Protein AF-0000000079022790 (afdb_homodimer)

Nearest PDB structures (foldseek):
  1v3u-assembly1_A  TM=8.593E-01  e=5.136E-11  Cavia porcellus
  1v3t-assembly1_B  TM=8.539E-01  e=7.831E-11  Cavia porcellus
  2y05-assembly4_D  TM=8.531E-01  e=1.933E-10  Homo sapiens
  7e4d-assembly1_B  TM=7.959E-01  e=1.082E-07  Parvibaculum lavamentivorans DS-1
  4b7x-assembly2_D  TM=7.763E-01  e=1.149E-07  Pseudomonas aeruginosa PAO1

Sequence (306 aa):
MGVADKIEKNETKRGSCFNSKNNEDEERKRVSSLTWVKVKQFIGTPRRSDFALDKEELPAIKRKEILLESLCWTTDHYMKIFDVALGSVMVGEQVASVIDTLHEDYPLNALVACSCGWRTHAIVNPEEEPVRRLIDIGNLPASLYLGTLGLPGMGVADKIEKNETKRGSCFNSKNNEDEERKRVSSLTWVKVKQFIGTPRRSDFALDKEELPAIKRKEILLESLCWTTDHYMKIFDVALGSVMVGEQVASVIDTLHEDYPLNALVACSCGWRTHAIVNPEEEPVRRLIDIGNLPASLYLGTLGLPG

Organism: Lymnaea stagnalis (NCBI:txid6523)

Foldseek 3Di:
DDPPDDPDPPVVCPPPPPDDPPVCPPCPPFDKKKFWFQADDDDPADDPVRIDIDIDTDDDADAQKFKKFFDDWDPPRCCVPVPHDHGGTAWTKTKTFTCGGNRPVRDGRWIKIFTPGGMRMDMDRCVVGPIGTDFDDPPDDPVCRVVSVVDDD/DDDPDDPDPPVVCPPPPPDDPPVPPPCPPFDKKKFWFQADDDDPADDPVRIDIDIDTDDDADAQKFKKFFDDWDPPGPCCVPPHDHGGTAWTKTKTFTCGGNRPVRDGRWIKIFTPGGMRMDMDRCVVGPIGTDFDDPPDDPVCRVVSVVDDD

Radius of gyration: 25.92 Å; Cα contacts (8 Å, |Δi|>4): 584; chains: 2; bounding box: 113×53×59 Å

pLDDT: mean 73.96, std 25.35, range [19.92, 97.88]

Structure (mmCIF, N/CA/C/O backbone):
data_AF-0000000079022790-model_v1
#
loop_
_entity.id
_entity.type
_entity.pdbx_description
1 polymer '15-oxoprostaglandin 13-reductase'
#
loop_
_atom_site.group_PDB
_atom_site.id
_atom_site.type_symbol
_atom_site.label_atom_id
_atom_site.label_alt_id
_atom_site.label_comp_id
_atom_site.label_asym_id
_atom_site.label_entity_id
_atom_site.label_seq_id
_atom_site.pdbx_PDB_ins_code
_atom_site.Cartn_x
_atom_site.Cartn_y
_atom_site.Cartn_z
_atom_site.occupancy
_atom_site.B_iso_or_equiv
_atom_site.auth_seq_id
_atom_site.auth_comp_id
_atom_site.auth_asym_id
_atom_site.auth_atom_id
_atom_site.pdbx_PDB_model_num
ATOM 1 N N . MET A 1 1 ? 54.5 -0.938 -39.469 1 22.77 1 MET A N 1
ATOM 2 C CA . MET A 1 1 ? 54.375 0.369 -38.844 1 22.77 1 MET A CA 1
ATOM 3 C C . MET A 1 1 ? 52.906 0.677 -38.531 1 22.77 1 MET A C 1
ATOM 5 O O . MET A 1 1 ? 52.062 0.635 -39.438 1 22.77 1 MET A O 1
ATOM 9 N N . GLY A 1 2 ? 52.469 0.264 -37.281 1 23.75 2 GLY A N 1
ATOM 10 C CA . GLY A 1 2 ? 51.375 -0.168 -36.438 1 23.75 2 GLY A CA 1
ATOM 11 C C . GLY A 1 2 ? 50.438 0.969 -36.031 1 23.75 2 GLY A C 1
ATOM 12 O O . GLY A 1 2 ? 50.906 2.047 -35.656 1 23.75 2 GLY A O 1
ATOM 13 N N . VAL A 1 3 ? 49.406 1.149 -36.875 1 25.2 3 VAL A N 1
ATOM 14 C CA . VAL A 1 3 ? 48.312 2.105 -36.875 1 25.2 3 VAL A CA 1
ATOM 15 C C . VAL A 1 3 ? 47.844 2.363 -35.438 1 25.2 3 VAL A C 1
ATOM 17 O O . VAL A 1 3 ? 47.031 1.602 -34.906 1 25.2 3 VAL A O 1
ATOM 20 N N . ALA A 1 4 ? 48.812 2.457 -34.438 1 25.14 4 ALA A N 1
ATOM 21 C CA . ALA A 1 4 ? 48.719 2.715 -33 1 25.14 4 ALA A CA 1
ATOM 22 C C . ALA A 1 4 ? 48.062 4.066 -32.75 1 25.14 4 ALA A C 1
ATOM 24 O O . ALA A 1 4 ? 48.312 4.676 -31.688 1 25.14 4 ALA A O 1
ATOM 25 N N . ASP A 1 5 ? 47.219 4.441 -33.625 1 21.52 5 ASP A N 1
ATOM 26 C CA . ASP A 1 5 ? 46.781 5.832 -33.594 1 21.52 5 ASP A CA 1
ATOM 27 C C . ASP A 1 5 ? 46.25 6.223 -32.188 1 21.52 5 ASP A C 1
ATOM 29 O O . ASP A 1 5 ? 45.844 5.363 -31.422 1 21.52 5 ASP A O 1
ATOM 33 N N . LYS A 1 6 ? 46.406 7.516 -31.875 1 22.52 6 LYS A N 1
ATOM 34 C CA . LYS A 1 6 ? 46.344 8.539 -30.828 1 22.52 6 LYS A CA 1
ATOM 35 C C . LYS A 1 6 ? 44.938 8.555 -30.188 1 22.52 6 LYS A C 1
ATOM 37 O O . LYS A 1 6 ? 43.969 8.93 -30.844 1 22.52 6 LYS A O 1
ATOM 42 N N . ILE A 1 7 ? 44.5 7.465 -29.531 1 24.69 7 ILE A N 1
ATOM 43 C CA . ILE A 1 7 ? 43.25 7.398 -28.766 1 24.69 7 ILE A CA 1
ATOM 44 C C . ILE A 1 7 ? 43.219 8.531 -27.75 1 24.69 7 ILE A C 1
ATOM 46 O O . ILE A 1 7 ? 44 8.555 -26.797 1 24.69 7 ILE A O 1
ATOM 50 N N . GLU A 1 8 ? 43.25 9.789 -28.172 1 20.81 8 GLU A N 1
ATOM 51 C CA . GLU A 1 8 ? 43.219 11.031 -27.406 1 20.81 8 GLU A CA 1
ATOM 52 C C . GLU A 1 8 ? 42.219 10.961 -26.266 1 20.81 8 GLU A C 1
ATOM 54 O O . GLU A 1 8 ? 41.125 10.406 -26.422 1 20.81 8 GLU A O 1
ATOM 59 N N . LYS A 1 9 ? 42.688 11.391 -25.016 1 21.84 9 LYS A N 1
ATOM 60 C CA . LYS A 1 9 ? 42.344 11.562 -23.594 1 21.84 9 LYS A CA 1
ATOM 61 C C . LYS A 1 9 ? 41.125 12.469 -23.438 1 21.84 9 LYS A C 1
ATOM 63 O O . LYS A 1 9 ? 41.25 13.695 -23.422 1 21.84 9 LYS A O 1
ATOM 68 N N . ASN A 1 10 ? 40.156 12.453 -24.359 1 22.62 10 ASN A N 1
ATOM 69 C CA . ASN A 1 10 ? 39.094 13.398 -24.078 1 22.62 10 ASN A CA 1
ATOM 70 C C . ASN A 1 10 ? 38.625 13.297 -22.641 1 22.62 10 ASN A C 1
ATOM 72 O O . ASN A 1 10 ? 38.094 12.258 -22.219 1 22.62 10 ASN A O 1
ATOM 76 N N . GLU A 1 11 ? 39.406 13.875 -21.703 1 22.66 11 GLU A N 1
ATOM 77 C CA . GLU A 1 11 ? 39.281 14.172 -20.281 1 22.66 11 GLU A CA 1
ATOM 78 C C . GLU A 1 11 ? 37.906 14.781 -19.969 1 22.66 11 GLU A C 1
ATOM 80 O O . GLU A 1 11 ? 37.625 15.938 -20.297 1 22.66 11 GLU A O 1
ATOM 85 N N . THR A 1 12 ? 36.844 14.211 -20.5 1 21.36 12 THR A N 1
ATOM 86 C CA . THR A 1 12 ? 35.5 14.773 -20.297 1 21.36 12 THR A CA 1
ATOM 87 C C . THR A 1 12 ? 35.312 15.133 -18.828 1 21.36 12 THR A C 1
ATOM 89 O O . THR A 1 12 ? 35.469 14.281 -17.953 1 21.36 12 THR A O 1
ATOM 92 N N . LYS A 1 13 ? 35.625 16.391 -18.5 1 23.48 13 LYS A N 1
ATOM 93 C CA . LYS A 1 13 ? 35.344 17.156 -17.281 1 23.48 13 LYS A CA 1
ATOM 94 C C . LYS A 1 13 ? 33.969 16.797 -16.719 1 23.48 13 LYS A C 1
ATOM 96 O O . LYS A 1 13 ? 32.938 17.125 -17.312 1 23.48 13 LYS A O 1
ATOM 101 N N . ARG A 1 14 ? 33.844 15.609 -16.328 1 21.31 14 ARG A N 1
ATOM 102 C CA . ARG A 1 14 ? 32.688 15.203 -15.531 1 21.31 14 ARG A CA 1
ATOM 103 C C . ARG A 1 14 ? 32.438 16.188 -14.398 1 21.31 14 ARG A C 1
ATOM 105 O O . ARG A 1 14 ? 33.25 16.359 -13.516 1 21.31 14 ARG A O 1
ATOM 112 N N . GLY A 1 15 ? 32 17.406 -14.82 1 22.78 15 GLY A N 1
ATOM 113 C CA . GLY A 1 15 ? 31.672 18.516 -13.945 1 22.78 15 GLY A CA 1
ATOM 114 C C . GLY A 1 15 ? 31.016 18.078 -12.648 1 22.78 15 GLY A C 1
ATOM 11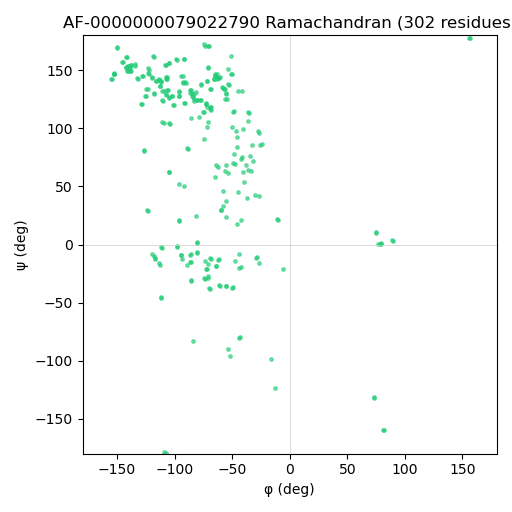5 O O . GLY A 1 15 ? 30.219 17.156 -12.633 1 22.78 15 GLY A O 1
ATOM 116 N N . SER A 1 16 ? 31.75 18.141 -11.594 1 25.02 16 SER A N 1
ATOM 117 C CA . SER A 1 16 ? 31.453 17.969 -10.172 1 25.02 16 SER A CA 1
ATOM 118 C C . SER A 1 16 ? 30.125 18.641 -9.812 1 25.02 16 SER A C 1
ATOM 120 O O . SER A 1 16 ? 29.969 19.844 -9.938 1 25.02 16 SER A O 1
ATOM 122 N N . CYS A 1 17 ? 29.047 18.031 -10.188 1 24.25 17 CYS A N 1
ATOM 123 C CA . CYS A 1 17 ? 27.719 18.562 -9.961 1 24.25 17 CYS A CA 1
ATOM 124 C C . CYS A 1 17 ? 27.578 19.109 -8.539 1 24.25 17 CYS A C 1
ATOM 126 O O . CYS A 1 17 ? 26.5 19.562 -8.148 1 24.25 17 CYS A O 1
ATOM 128 N N . PHE A 1 18 ? 28.594 18.906 -7.578 1 25.05 18 PHE A N 1
ATOM 129 C CA . PHE A 1 18 ? 28.453 19.266 -6.172 1 25.05 18 PHE A CA 1
ATOM 130 C C . PHE A 1 18 ? 28.531 20.781 -5.984 1 25.05 18 PHE A C 1
ATOM 132 O O . PHE A 1 18 ? 28.703 21.266 -4.867 1 25.05 18 PHE A O 1
ATOM 139 N N . ASN A 1 19 ? 28.969 21.641 -6.93 1 27.11 19 ASN A N 1
ATOM 140 C CA . ASN A 1 19 ? 29.516 22.906 -6.438 1 27.11 19 ASN A CA 1
ATOM 141 C C . ASN A 1 19 ? 28.547 23.594 -5.477 1 27.11 19 ASN A C 1
ATOM 143 O O . ASN A 1 19 ? 28.953 24.016 -4.387 1 27.11 19 ASN A O 1
ATOM 147 N N . SER A 1 20 ? 27.734 24.547 -6.043 1 28.12 20 SER A N 1
ATOM 148 C CA . SER A 1 20 ? 27.375 25.875 -5.555 1 28.12 20 SER A CA 1
ATOM 149 C C . SER A 1 20 ? 26.438 25.781 -4.348 1 28.12 20 SER A C 1
ATOM 151 O O . SER A 1 20 ? 25.359 25.188 -4.434 1 28.12 20 SER A O 1
ATOM 153 N N . LYS A 1 21 ? 26.891 26.031 -3.109 1 32.97 21 LYS A N 1
ATOM 154 C CA . LYS A 1 21 ? 26.359 26.422 -1.811 1 32.97 21 LYS A CA 1
ATOM 155 C C . LYS A 1 21 ? 25.375 27.578 -1.951 1 32.97 21 LYS A C 1
ATOM 157 O O . LYS A 1 21 ? 25.688 28.719 -1.601 1 32.97 21 LYS A O 1
ATOM 162 N N . ASN A 1 22 ? 24.781 27.953 -3.045 1 32.59 22 ASN A N 1
ATOM 163 C CA . ASN A 1 22 ? 23.859 29.062 -2.818 1 32.59 22 ASN A CA 1
ATOM 164 C C . ASN A 1 22 ? 22.969 28.828 -1.601 1 32.59 22 ASN A C 1
ATOM 166 O O . ASN A 1 22 ? 22.359 27.766 -1.477 1 32.59 22 ASN A O 1
ATOM 170 N N . ASN A 1 23 ? 23.266 29.359 -0.427 1 33.75 23 ASN A N 1
ATOM 171 C CA . ASN A 1 23 ? 22.578 29.641 0.833 1 33.75 23 ASN A CA 1
ATOM 172 C C . ASN A 1 23 ? 21.094 29.906 0.62 1 33.75 23 ASN A C 1
ATOM 174 O O . ASN A 1 23 ? 20.578 30.938 1.048 1 33.75 23 ASN A O 1
ATOM 178 N N . GLU A 1 24 ? 20.641 30.094 -0.638 1 33.75 24 GLU A N 1
ATOM 179 C CA . GLU A 1 24 ? 19.219 30.297 -0.805 1 33.75 24 GLU A CA 1
ATOM 180 C C . GLU A 1 24 ? 18.406 29.422 0.156 1 33.75 24 GLU A C 1
ATOM 182 O O . GLU A 1 24 ? 18.516 28.203 0.117 1 33.75 24 GLU A O 1
ATOM 187 N N . ASP A 1 25 ? 18.406 29.625 1.442 1 39.12 25 ASP A N 1
ATOM 188 C CA . ASP A 1 25 ? 17.312 29.391 2.387 1 39.12 25 ASP A CA 1
ATOM 189 C C . ASP A 1 25 ? 16 29.109 1.655 1 39.12 25 ASP A C 1
ATOM 191 O O . ASP A 1 25 ? 15.258 30.031 1.323 1 39.12 25 ASP A O 1
ATOM 195 N N . GLU A 1 26 ? 15.977 28.703 0.48 1 41.12 26 GLU A N 1
ATOM 196 C CA . GLU A 1 26 ? 14.898 28.391 -0.456 1 41.12 26 GLU A CA 1
ATOM 197 C C . GLU A 1 26 ? 13.625 27.984 0.282 1 41.12 26 GLU A C 1
ATOM 199 O O . GLU A 1 26 ? 13.664 27.172 1.208 1 41.12 26 GLU A O 1
ATOM 204 N N . GLU A 1 27 ? 12.812 28.906 0.447 1 47.94 27 GLU A N 1
ATOM 205 C CA . GLU A 1 27 ? 11.445 28.906 0.949 1 47.94 27 GLU A CA 1
ATOM 206 C C . GLU A 1 27 ? 10.773 27.547 0.71 1 47.94 27 GLU A C 1
ATOM 208 O O . GLU A 1 27 ? 10.32 27.266 -0.4 1 47.94 27 GLU A O 1
ATOM 213 N N . ARG A 1 28 ? 11.508 26.516 0.946 1 55.03 28 ARG A N 1
ATOM 214 C CA . ARG A 1 28 ? 10.719 25.297 0.954 1 55.03 28 ARG A CA 1
ATOM 215 C C . ARG A 1 28 ? 9.266 25.594 1.321 1 55.03 28 ARG A C 1
ATOM 217 O O . ARG A 1 28 ? 8.984 26.156 2.377 1 55.03 28 ARG A O 1
ATOM 224 N N . LYS A 1 29 ? 8.602 25.938 0.204 1 61.56 29 LYS A N 1
ATOM 225 C CA . LYS A 1 29 ? 7.172 26.234 0.277 1 61.56 29 LYS A CA 1
ATOM 226 C C . LYS A 1 29 ? 6.473 25.344 1.304 1 61.56 29 LYS A C 1
ATOM 228 O O . LYS A 1 29 ? 6.703 24.141 1.342 1 61.56 29 LYS A O 1
ATOM 233 N N . ARG A 1 30 ? 6.02 25.984 2.332 1 79.94 30 ARG A N 1
ATOM 234 C CA . ARG A 1 30 ? 5.207 25.312 3.342 1 79.94 30 ARG A CA 1
ATOM 235 C C . ARG A 1 30 ? 4.09 24.5 2.695 1 79.94 30 ARG A C 1
ATOM 237 O O . ARG A 1 30 ? 3.414 24.984 1.783 1 79.94 30 ARG A O 1
ATOM 244 N N . VAL A 1 31 ? 4.184 23.25 2.857 1 91.25 31 VAL A N 1
ATOM 245 C CA . VAL A 1 31 ? 3.152 22.375 2.336 1 91.25 31 VAL A CA 1
ATOM 246 C C . VAL A 1 31 ? 2.02 22.234 3.354 1 91.25 31 VAL A C 1
ATOM 248 O O . VAL A 1 31 ? 2.266 22.172 4.559 1 91.25 31 VAL A O 1
ATOM 251 N N . SER A 1 32 ? 0.899 22.438 2.824 1 94 32 SER A N 1
ATOM 252 C CA . SER A 1 32 ? -0.269 22.219 3.672 1 94 32 SER A CA 1
ATOM 253 C C . SER A 1 32 ? -0.814 20.797 3.52 1 94 32 SER A C 1
ATOM 255 O O . SER A 1 32 ? -0.712 20.203 2.445 1 94 32 SER A O 1
ATOM 257 N N . SER A 1 33 ? -1.325 20.281 4.719 1 94.12 33 SER A N 1
ATOM 258 C CA . SER A 1 33 ? -1.948 18.969 4.719 1 94.12 33 SER A CA 1
ATOM 259 C C . SER A 1 33 ? -3.416 19.047 5.121 1 94.12 33 SER A C 1
ATOM 261 O O . SER A 1 33 ? -3.762 19.719 6.094 1 94.12 33 SER A O 1
ATOM 263 N N . LEU A 1 34 ? -4.207 18.422 4.293 1 92.31 34 LEU A N 1
ATOM 264 C CA . LEU A 1 34 ? -5.586 18.203 4.719 1 92.31 34 LEU A CA 1
ATOM 265 C C . LEU A 1 34 ? -5.707 16.922 5.543 1 92.31 34 LEU A C 1
ATOM 267 O O . LEU A 1 34 ? -5.141 15.891 5.184 1 92.31 34 LEU A O 1
ATOM 271 N N . THR A 1 35 ? -6.395 17.062 6.664 1 92.25 35 THR A N 1
ATOM 272 C CA . THR A 1 35 ? -6.57 15.914 7.547 1 92.25 35 THR A CA 1
ATOM 273 C C . THR A 1 35 ? -8.047 15.711 7.875 1 92.25 35 THR A C 1
ATOM 275 O O . THR A 1 35 ? -8.797 16.672 8.039 1 92.25 35 THR A O 1
ATOM 278 N N . TRP A 1 36 ? -8.383 14.445 8 1 88.94 36 TRP A N 1
ATOM 279 C CA . TRP A 1 36 ? -9.734 14.086 8.422 1 88.94 36 TRP A CA 1
ATOM 280 C C . TRP A 1 36 ? -9.758 13.711 9.898 1 88.94 36 TRP A C 1
ATOM 282 O O . TRP A 1 36 ? -9.148 12.711 10.305 1 88.94 36 TRP A O 1
ATOM 292 N N . VAL A 1 37 ? -10.539 14.469 10.586 1 91.25 37 VAL A N 1
ATOM 293 C CA . VAL A 1 37 ? -10.57 14.336 12.039 1 91.25 37 VAL A CA 1
ATOM 294 C C . VAL A 1 37 ? -11.93 13.781 12.477 1 91.25 37 VAL A C 1
ATOM 296 O O . VAL A 1 37 ? -12.969 14.203 11.969 1 91.25 37 VAL A O 1
ATOM 299 N N . LYS A 1 38 ? -11.805 12.852 13.391 1 88.81 38 LYS A N 1
ATOM 300 C CA . LYS A 1 38 ? -13.047 12.359 13.984 1 88.81 38 LYS A CA 1
ATOM 301 C C . LYS A 1 38 ? -13.648 13.406 14.922 1 88.81 38 LYS A C 1
ATOM 303 O O . LYS A 1 38 ? -13.039 13.773 15.922 1 88.81 38 LYS A O 1
ATOM 308 N N . VAL A 1 39 ? -14.922 13.812 14.617 1 92.75 39 VAL A N 1
ATOM 309 C CA . VAL A 1 39 ? -15.477 14.898 15.422 1 92.75 39 VAL A CA 1
ATOM 310 C C . VAL A 1 39 ? -16.734 14.422 16.141 1 92.75 39 VAL A C 1
ATOM 312 O O . VAL A 1 39 ? -17.25 15.109 17.031 1 92.75 39 VAL A O 1
ATOM 315 N N . LYS A 1 40 ? -17.203 13.25 15.828 1 89.56 40 LYS A N 1
ATOM 316 C CA . LYS A 1 40 ? -18.312 12.633 16.531 1 89.56 40 LYS A CA 1
ATOM 317 C C . LYS A 1 40 ? -18.062 11.148 16.766 1 89.56 40 LYS A C 1
ATOM 319 O O . LYS A 1 40 ? -17.328 10.508 16.016 1 89.56 40 LYS A O 1
ATOM 324 N N . GLN A 1 41 ? -18.719 10.633 17.828 1 86.75 41 GLN A N 1
ATOM 325 C CA . GLN A 1 41 ? -18.703 9.188 18.031 1 86.75 41 GLN A CA 1
ATOM 326 C C . GLN A 1 41 ? -19.516 8.469 16.953 1 86.75 41 GLN A C 1
ATOM 328 O O . GLN A 1 41 ? -20.625 8.891 16.625 1 86.75 41 GLN A O 1
ATOM 333 N N . PHE A 1 42 ? -18.844 7.426 16.469 1 80.06 42 PHE A N 1
ATOM 334 C CA . PHE A 1 42 ? -19.547 6.707 15.406 1 80.06 42 PHE A CA 1
ATOM 335 C C . PHE A 1 42 ? -20.766 5.984 15.961 1 80.06 42 PHE A C 1
ATOM 337 O O . PHE A 1 42 ? -20.672 5.238 16.938 1 80.06 42 PHE A O 1
ATOM 344 N N . ILE A 1 43 ? -21.875 6.328 15.555 1 78.75 43 ILE A N 1
ATOM 345 C CA . ILE A 1 43 ? -23.109 5.613 15.867 1 78.75 43 ILE A CA 1
ATOM 346 C C . ILE A 1 43 ? -23.562 4.812 14.648 1 78.75 43 ILE A C 1
ATOM 348 O O . ILE A 1 43 ? -24.016 5.387 13.656 1 78.75 43 ILE A O 1
ATOM 352 N N . GLY A 1 44 ? -23.344 3.527 14.719 1 77.56 44 GLY A N 1
ATOM 353 C CA . GLY A 1 44 ? -23.594 2.734 13.523 1 77.56 44 GLY A CA 1
ATOM 354 C C . GLY A 1 44 ? -22.547 2.941 12.445 1 77.56 44 GLY A C 1
ATOM 355 O O . GLY A 1 44 ? -21.344 2.896 12.719 1 77.56 44 GLY A O 1
ATOM 356 N N . THR A 1 45 ? -23.078 3.178 11.156 1 74.38 45 THR A N 1
ATOM 357 C CA . THR A 1 45 ? -22.172 3.447 10.055 1 74.38 45 THR A CA 1
ATOM 358 C C . THR A 1 45 ? -21.719 4.902 10.062 1 74.38 45 THR A C 1
ATOM 360 O O . THR A 1 45 ? -22.547 5.816 10.188 1 74.38 45 THR A O 1
ATOM 363 N N . PRO A 1 46 ? -20.484 5 10.078 1 79.62 46 PRO A N 1
ATOM 364 C CA . PRO A 1 46 ? -19.984 6.379 10.055 1 79.62 46 PRO A CA 1
ATOM 365 C C . PRO A 1 46 ? -20.609 7.211 8.945 1 79.62 46 PRO A C 1
ATOM 367 O O . PRO A 1 46 ? -20.922 6.684 7.871 1 79.62 46 PRO A O 1
ATOM 370 N N . ARG A 1 47 ? -20.75 8.477 9.297 1 79.81 47 ARG A N 1
ATOM 371 C CA . ARG A 1 47 ? -21.266 9.453 8.344 1 79.81 47 ARG A CA 1
ATOM 372 C C . ARG A 1 47 ? -20.25 10.547 8.062 1 79.81 47 ARG A C 1
ATOM 374 O O . ARG A 1 47 ? -19.312 10.75 8.844 1 79.81 47 ARG A O 1
ATOM 381 N N . ARG A 1 48 ? -20.469 11.234 6.973 1 82.25 48 ARG A N 1
ATOM 382 C CA . ARG A 1 48 ? -19.578 12.336 6.605 1 82.25 48 ARG A CA 1
ATOM 383 C C . ARG A 1 48 ? -19.469 13.359 7.727 1 82.25 48 ARG A C 1
ATOM 385 O O . ARG A 1 48 ? -18.406 13.938 7.957 1 82.25 48 ARG A O 1
ATOM 392 N N . SER A 1 49 ? -20.625 13.531 8.414 1 86.88 49 SER A N 1
ATOM 393 C CA . SER A 1 49 ? -20.688 14.539 9.461 1 86.88 49 SER A CA 1
ATOM 394 C C . SER A 1 49 ? -19.844 14.141 10.664 1 86.88 49 SER A C 1
ATOM 396 O O . SER A 1 49 ? -19.594 14.953 11.555 1 86.88 49 SER A O 1
ATOM 398 N N . ASP A 1 50 ? -19.453 12.906 10.594 1 86.56 50 ASP A N 1
ATOM 399 C CA . ASP A 1 50 ? -18.672 12.422 11.719 1 86.56 50 ASP A CA 1
ATOM 400 C C . ASP A 1 50 ? -17.203 12.867 11.602 1 86.56 50 ASP A C 1
ATOM 402 O O . ASP A 1 50 ? -16.438 12.727 12.555 1 86.56 50 ASP A O 1
ATOM 406 N N . PHE A 1 51 ? -16.953 13.453 10.438 1 87.44 51 PHE A N 1
ATOM 407 C CA . PHE A 1 51 ? -15.586 13.852 10.148 1 87.44 51 PHE A CA 1
ATOM 408 C C . PHE A 1 51 ? -15.492 15.344 9.859 1 87.44 51 PHE A C 1
ATOM 410 O O . PHE A 1 51 ? -16.422 15.922 9.289 1 87.44 51 PHE A O 1
ATOM 417 N N . ALA A 1 52 ? -14.422 15.93 10.227 1 90.25 52 ALA A N 1
ATOM 418 C CA . ALA A 1 52 ? -14.094 17.297 9.836 1 90.25 52 ALA A CA 1
ATOM 419 C C . ALA A 1 52 ? -12.789 17.359 9.055 1 90.25 52 ALA A C 1
ATOM 421 O O . ALA A 1 52 ? -11.867 16.578 9.312 1 90.25 52 ALA A O 1
ATOM 422 N N . LEU A 1 53 ? -12.828 18.219 8.133 1 90.75 53 LEU A N 1
ATOM 423 C CA . LEU A 1 53 ? -11.609 18.469 7.363 1 90.75 53 LEU A CA 1
ATOM 424 C C . LEU A 1 53 ? -10.797 19.594 8.008 1 90.75 53 LEU A C 1
ATOM 426 O O . LEU A 1 53 ? -11.312 20.688 8.258 1 90.75 53 LEU A O 1
ATOM 430 N N . ASP A 1 54 ? -9.594 19.266 8.352 1 92 54 ASP A N 1
ATOM 431 C CA . ASP A 1 54 ? -8.688 20.25 8.93 1 92 54 ASP A CA 1
ATOM 432 C C . ASP A 1 54 ? -7.48 20.484 8.023 1 92 54 ASP A C 1
ATOM 434 O O . ASP A 1 54 ? -7.023 19.578 7.336 1 92 54 ASP A O 1
ATOM 438 N N . LYS A 1 55 ? -7.117 21.75 7.965 1 93.06 55 LYS A N 1
ATOM 439 C CA . LYS A 1 55 ? -5.922 22.109 7.211 1 93.06 55 LYS A CA 1
ATOM 440 C C . LYS A 1 55 ? -4.758 22.422 8.148 1 93.06 55 LYS A C 1
ATOM 442 O O . LYS A 1 55 ? -4.898 23.219 9.078 1 93.06 55 LYS A O 1
ATOM 447 N N . GLU A 1 56 ? -3.725 21.75 7.895 1 93.06 56 GLU A N 1
ATOM 448 C CA . GLU A 1 56 ? -2.533 21.953 8.719 1 93.06 56 GLU A CA 1
ATOM 449 C C . GLU A 1 56 ? -1.331 22.344 7.859 1 93.06 56 GLU A C 1
ATOM 451 O O . GLU A 1 56 ? -1.094 21.734 6.809 1 93.06 56 GLU A O 1
ATOM 456 N N . GLU A 1 57 ? -0.651 23.375 8.344 1 95 57 GLU A N 1
ATOM 457 C CA . GLU A 1 57 ? 0.617 23.703 7.707 1 95 57 GLU A CA 1
ATOM 458 C C . GLU A 1 57 ? 1.759 22.859 8.258 1 95 57 GLU A C 1
ATOM 460 O O . GLU A 1 57 ? 1.964 22.812 9.477 1 95 57 GLU A O 1
ATOM 465 N N . LEU A 1 58 ? 2.447 22.25 7.336 1 96.38 58 LEU A N 1
ATOM 466 C CA . LEU A 1 58 ? 3.539 21.391 7.781 1 96.38 58 LEU A CA 1
ATOM 467 C C . LEU A 1 58 ? 4.844 22.172 7.879 1 96.38 58 LEU A C 1
ATOM 469 O O . LEU A 1 58 ? 5.125 23.031 7.035 1 96.38 58 LEU A O 1
ATOM 473 N N . PRO A 1 59 ? 5.586 21.922 8.875 1 95.38 59 PRO A N 1
ATOM 474 C CA . PRO A 1 59 ? 6.898 22.562 8.992 1 95.38 59 PRO A CA 1
ATOM 475 C C . PRO A 1 59 ? 7.906 22.047 7.973 1 95.38 59 PRO A C 1
ATOM 477 O O . PRO A 1 59 ? 7.613 21.094 7.242 1 95.38 59 PRO A O 1
ATOM 480 N N . ALA A 1 60 ? 8.969 22.75 7.984 1 94.44 60 ALA A N 1
ATOM 481 C CA . ALA A 1 60 ? 10.07 22.234 7.164 1 94.44 60 ALA A CA 1
ATOM 482 C C . ALA A 1 60 ? 10.586 20.906 7.699 1 94.44 60 ALA A C 1
ATOM 484 O O . ALA A 1 60 ? 10.625 20.688 8.914 1 94.44 60 ALA A O 1
ATOM 485 N N . ILE A 1 61 ? 10.977 20.062 6.758 1 95.94 61 ILE A N 1
ATOM 486 C CA . ILE A 1 61 ? 11.477 18.766 7.199 1 95.94 61 ILE A CA 1
ATOM 487 C C . ILE A 1 61 ? 12.836 18.938 7.867 1 95.94 61 ILE A C 1
ATOM 489 O O . ILE A 1 61 ? 13.609 19.828 7.5 1 95.94 61 ILE A O 1
ATOM 493 N N . LYS A 1 62 ? 13.133 18 8.812 1 95.62 62 LYS A N 1
ATOM 494 C CA . LYS A 1 62 ? 14.406 17.953 9.531 1 95.62 62 LYS A CA 1
ATOM 495 C C . LYS A 1 62 ? 15.258 16.781 9.062 1 95.62 62 LYS A C 1
ATOM 497 O O . LYS A 1 62 ? 14.867 16.047 8.156 1 95.62 62 LYS A O 1
ATOM 502 N N . ARG A 1 63 ? 16.375 16.688 9.68 1 95.25 63 ARG A N 1
ATOM 503 C CA . ARG A 1 63 ? 17.312 15.633 9.328 1 95.25 63 ARG A CA 1
ATOM 504 C C . ARG A 1 63 ? 16.656 14.258 9.422 1 95.25 63 ARG A C 1
ATOM 506 O O . ARG A 1 63 ? 15.961 13.961 10.398 1 95.25 63 ARG A O 1
ATOM 513 N N . LYS A 1 64 ? 16.766 13.422 8.406 1 96.88 64 LYS A N 1
ATOM 514 C CA . LYS A 1 64 ? 16.328 12.039 8.312 1 96.88 64 LYS A CA 1
ATOM 515 C C . LYS A 1 64 ? 14.812 11.953 8.141 1 96.88 64 LYS A C 1
ATOM 517 O O . LYS A 1 64 ? 14.234 10.867 8.18 1 96.88 64 LYS A O 1
ATOM 522 N N . GLU A 1 65 ? 14.227 13.102 7.891 1 97.12 65 GLU A N 1
ATOM 523 C CA . GLU A 1 65 ? 12.789 13.102 7.637 1 97.12 65 GLU A CA 1
ATOM 524 C C . GLU A 1 65 ? 12.492 13.133 6.141 1 97.12 65 GLU A C 1
ATOM 526 O O . GLU A 1 65 ? 13.344 13.531 5.34 1 97.12 65 GLU A O 1
ATOM 531 N N . ILE A 1 66 ? 11.32 12.727 5.828 1 97.5 66 ILE A N 1
ATOM 532 C CA . ILE A 1 66 ? 10.812 12.789 4.461 1 97.5 66 ILE A CA 1
ATOM 533 C C . ILE A 1 66 ? 9.398 13.383 4.461 1 97.5 66 ILE A C 1
ATOM 535 O O . ILE A 1 66 ? 8.641 13.195 5.414 1 97.5 66 ILE A O 1
ATOM 539 N N . LEU A 1 67 ? 9.125 14.18 3.426 1 97.88 67 LEU A N 1
ATOM 540 C CA . LEU A 1 67 ? 7.789 14.703 3.182 1 97.88 67 LEU A CA 1
ATOM 541 C C . LEU A 1 67 ? 7.043 13.844 2.168 1 97.88 67 LEU A C 1
ATOM 543 O O . LEU A 1 67 ? 7.551 13.586 1.076 1 97.88 67 LEU A O 1
ATOM 547 N N . LEU A 1 68 ? 5.848 13.445 2.584 1 96.62 68 LEU A N 1
ATOM 548 C CA . LEU A 1 68 ? 5.074 12.508 1.779 1 96.62 68 LEU A CA 1
ATOM 549 C C . LEU A 1 68 ? 3.816 13.18 1.228 1 96.62 68 LEU A C 1
ATOM 551 O O . LEU A 1 68 ? 3.186 13.984 1.914 1 96.62 68 LEU A O 1
ATOM 555 N N . GLU A 1 69 ? 3.49 12.828 0.024 1 95.19 69 GLU A N 1
ATOM 556 C CA . GLU A 1 69 ? 2.18 13.094 -0.562 1 95.19 69 GLU A CA 1
ATOM 557 C C . GLU A 1 69 ? 1.391 11.797 -0.755 1 95.19 69 GLU A C 1
ATOM 559 O O . GLU A 1 69 ? 1.853 10.883 -1.434 1 95.19 69 GLU A O 1
ATOM 564 N N . SER A 1 70 ? 0.233 11.789 -0.178 1 93.25 70 SER A N 1
ATOM 565 C CA . SER A 1 70 ? -0.589 10.586 -0.175 1 93.25 70 SER A CA 1
ATOM 566 C C . SER A 1 70 ? -1.161 10.305 -1.561 1 93.25 70 SER A C 1
ATOM 568 O O . SER A 1 70 ? -1.597 11.219 -2.258 1 93.25 70 SER A O 1
ATOM 570 N N . LEU A 1 71 ? -1.19 9.039 -1.917 1 90.06 71 LEU A N 1
ATOM 571 C CA . LEU A 1 71 ? -1.78 8.609 -3.18 1 90.06 71 LEU A CA 1
ATOM 572 C C . LEU A 1 71 ? -3.057 7.812 -2.941 1 90.06 71 LEU A C 1
ATOM 574 O O . LEU A 1 71 ? -4.047 7.988 -3.654 1 90.06 71 LEU A O 1
ATOM 578 N N . CYS A 1 72 ? -2.955 6.883 -1.983 1 88.56 72 CYS A N 1
ATOM 579 C CA . CYS A 1 72 ? -4.086 6.043 -1.604 1 88.56 72 CYS A CA 1
ATOM 580 C C . CYS A 1 72 ? -4.133 5.844 -0.094 1 88.56 72 CYS A C 1
ATOM 582 O O . CYS A 1 72 ? -3.098 5.875 0.574 1 88.56 72 CYS A O 1
ATOM 584 N N . TRP A 1 73 ? -5.355 5.684 0.353 1 86.06 73 TRP A N 1
ATOM 585 C CA . TRP A 1 73 ? -5.566 5.418 1.771 1 86.06 73 TRP A CA 1
ATOM 586 C C . TRP A 1 73 ? -6.324 4.109 1.974 1 86.06 73 TRP A C 1
ATOM 588 O O . TRP A 1 73 ? -7.086 3.686 1.103 1 86.06 73 TRP A O 1
ATOM 598 N N . THR A 1 74 ? -5.996 3.527 3.131 1 83.19 74 THR A N 1
ATOM 599 C CA . THR A 1 74 ? -6.828 2.396 3.527 1 83.19 74 THR A CA 1
ATOM 600 C C . THR A 1 74 ? -8.117 2.877 4.188 1 83.19 74 THR A C 1
ATOM 602 O O . THR A 1 74 ? -8.133 3.916 4.852 1 83.19 74 THR A O 1
ATOM 605 N N . THR A 1 75 ? -9.219 2.299 3.711 1 71.19 75 THR A N 1
ATOM 606 C CA . THR A 1 75 ? -10.484 2.598 4.371 1 71.19 75 THR A CA 1
ATOM 607 C C . THR A 1 75 ? -10.828 1.52 5.391 1 71.19 75 THR A C 1
ATOM 609 O O . THR A 1 75 ? -10.953 0.343 5.043 1 71.19 75 THR A O 1
ATOM 612 N N . ASP A 1 76 ? -9.984 1.229 6.23 1 56.91 76 ASP A N 1
ATOM 613 C CA . ASP A 1 76 ? -10.352 0.105 7.086 1 56.91 76 ASP A CA 1
ATOM 614 C C . ASP A 1 76 ? -11.859 0.064 7.324 1 56.91 76 ASP A C 1
ATOM 616 O O . ASP A 1 76 ? -12.453 1.061 7.738 1 56.91 76 ASP A O 1
ATOM 620 N N . HIS A 1 77 ? -12.594 -0.579 6.379 1 50.28 77 HIS A N 1
ATOM 621 C CA . HIS A 1 77 ? -13.992 -0.698 6.773 1 50.28 77 HIS A CA 1
ATOM 622 C C . HIS A 1 77 ? -14.164 -0.447 8.273 1 50.28 77 HIS A C 1
ATOM 624 O O . HIS A 1 77 ? -15.078 0.277 8.68 1 50.28 77 HIS A O 1
ATOM 630 N N . TYR A 1 78 ? -14.234 -1.896 8.93 1 45.34 78 TYR A N 1
ATOM 631 C CA . TYR A 1 78 ? -14.805 -2.09 10.258 1 45.34 78 TYR A CA 1
ATOM 632 C C . TYR A 1 78 ? -14.109 -1.195 11.281 1 45.34 78 TYR A C 1
ATOM 634 O O . TYR A 1 78 ? -13.156 -1.614 11.93 1 45.34 78 TYR A O 1
ATOM 642 N N . MET A 1 79 ? -13.539 -0.136 10.773 1 47.53 79 MET A N 1
ATOM 643 C CA . MET A 1 79 ? -13.086 0.831 11.766 1 47.53 79 MET A CA 1
ATOM 644 C C . MET A 1 79 ? -13.914 0.723 13.047 1 47.53 79 MET A C 1
ATOM 646 O O . MET A 1 79 ? -13.867 1.611 13.898 1 47.53 79 MET A O 1
ATOM 650 N N . LYS A 1 80 ? -14.945 0.113 12.922 1 47.56 80 LYS A N 1
ATOM 651 C CA . LYS A 1 80 ? -15.57 0.064 14.242 1 47.56 80 LYS A CA 1
ATOM 652 C C . LYS A 1 80 ? -14.539 -0.26 15.32 1 47.56 80 LYS A C 1
ATOM 654 O O . LYS A 1 80 ? -14.734 0.085 16.484 1 47.56 80 LYS A O 1
ATOM 659 N N . ILE A 1 81 ? -13.516 -0.804 14.805 1 49.66 81 ILE A N 1
ATOM 660 C CA . ILE A 1 81 ? -12.648 -1.331 15.852 1 49.66 81 ILE A CA 1
ATOM 661 C C . ILE A 1 81 ? -11.586 -0.293 16.219 1 49.66 81 ILE A C 1
ATOM 663 O O . ILE A 1 81 ? -10.898 -0.426 17.234 1 49.66 81 ILE A O 1
ATOM 667 N N . PHE A 1 82 ? -11.547 0.802 15.25 1 56.53 82 PHE A N 1
ATOM 668 C CA . PHE A 1 82 ? -10.469 1.654 15.734 1 56.53 82 PHE A CA 1
ATOM 669 C C . PHE A 1 82 ? -10.984 2.635 16.781 1 56.53 82 PHE A C 1
ATOM 671 O O . PHE A 1 82 ? -12.023 3.266 16.594 1 56.53 82 PHE A O 1
ATOM 678 N N . ASP A 1 83 ? -10.688 2.479 17.828 1 74.69 83 ASP A N 1
ATOM 679 C CA . ASP A 1 83 ? -10.891 3.408 18.938 1 74.69 83 ASP A CA 1
ATOM 680 C C . ASP A 1 83 ? -10.133 4.715 18.703 1 74.69 83 ASP A C 1
ATOM 682 O O . ASP A 1 83 ? -9.195 5.035 19.453 1 74.69 83 ASP A O 1
ATOM 686 N N . VAL A 1 84 ? -10.633 5.445 17.641 1 84.19 84 VAL A N 1
ATOM 687 C CA . VAL A 1 84 ? -10.039 6.754 17.391 1 84.19 84 VAL A CA 1
ATOM 688 C C . VAL A 1 84 ? -10.68 7.797 18.312 1 84.19 84 VAL A C 1
ATOM 690 O O . VAL A 1 84 ? -11.906 7.895 18.391 1 84.19 84 VAL A O 1
ATOM 693 N N . ALA A 1 85 ? -9.805 8.438 19.047 1 88.5 85 ALA A N 1
ATOM 694 C CA . ALA A 1 85 ? -10.289 9.461 19.969 1 88.5 85 ALA A CA 1
ATOM 695 C C . ALA A 1 85 ? -10.945 10.617 19.203 1 88.5 85 ALA A C 1
ATOM 697 O O . ALA A 1 85 ? -10.5 10.969 18.109 1 88.5 85 ALA A O 1
ATOM 698 N N . LEU A 1 86 ? -11.961 11.156 19.906 1 91.31 86 LEU A N 1
ATOM 699 C CA . LEU A 1 86 ? -12.562 12.367 19.344 1 91.31 86 LEU A CA 1
ATOM 700 C C . LEU A 1 86 ? -11.523 13.469 19.203 1 91.31 86 LEU A C 1
ATOM 702 O O . LEU A 1 86 ? -10.695 13.68 20.094 1 91.31 86 LEU A O 1
ATOM 706 N N . GLY A 1 87 ? -11.578 14.102 18.062 1 93.31 87 GLY A N 1
ATOM 707 C CA . GLY A 1 87 ? -10.664 15.203 17.828 1 93.31 87 GLY A CA 1
ATOM 708 C C . GLY A 1 87 ? -9.344 14.766 17.219 1 93.31 87 GLY A C 1
ATOM 709 O O . GLY A 1 87 ? -8.469 15.594 16.969 1 93.31 87 GLY A O 1
ATOM 710 N N . SER A 1 88 ? -9.312 13.5 16.953 1 92.31 88 SER A N 1
ATOM 711 C CA . SER A 1 88 ? -8.062 12.984 16.391 1 92.31 88 SER A CA 1
ATOM 712 C C . SER A 1 88 ? -8.211 12.648 14.914 1 92.31 88 SER A C 1
ATOM 714 O O . SER A 1 88 ? -9.312 12.367 14.445 1 92.31 88 SER A O 1
ATOM 716 N N . VAL A 1 89 ? -7.055 12.711 14.258 1 91.56 89 VAL A N 1
ATOM 717 C CA . VAL A 1 89 ? -7.035 12.312 12.859 1 91.56 89 VAL A CA 1
ATOM 718 C C . VAL A 1 89 ? -7.336 10.82 12.734 1 91.56 89 VAL A C 1
ATOM 720 O O . VAL A 1 89 ? -6.852 10.016 13.539 1 91.56 89 VAL A O 1
ATOM 723 N N . MET A 1 90 ? -8.047 10.547 11.734 1 87.62 90 MET A N 1
ATOM 724 C CA . MET A 1 90 ? -8.359 9.148 11.469 1 87.62 90 MET A CA 1
ATOM 725 C C . MET A 1 90 ? -7.082 8.344 11.227 1 87.62 90 MET A C 1
ATOM 727 O O . MET A 1 90 ? -6.156 8.828 10.562 1 87.62 90 MET A O 1
ATOM 731 N N . VAL A 1 91 ? -7.164 7.156 11.711 1 86.81 91 VAL A N 1
ATOM 732 C CA . VAL A 1 91 ? -6.004 6.281 11.594 1 86.81 91 VAL A CA 1
ATOM 733 C C . VAL A 1 91 ? -6.105 5.453 10.312 1 86.81 91 VAL A C 1
ATOM 735 O O . VAL A 1 91 ? -7.199 5.277 9.766 1 86.81 91 VAL A O 1
ATOM 738 N N . GLY A 1 92 ? -4.922 4.945 9.867 1 86.12 92 GLY A N 1
ATOM 739 C CA . GLY A 1 92 ? -4.879 4.098 8.68 1 86.12 92 GLY A CA 1
ATOM 740 C C . GLY A 1 92 ? -3.523 4.086 8 1 86.12 92 GLY A C 1
ATOM 741 O O . GLY A 1 92 ? -2.6 4.773 8.445 1 86.12 92 GLY A O 1
ATOM 742 N N . GLU A 1 93 ? -3.508 3.281 6.969 1 87.5 93 GLU A N 1
ATOM 743 C CA . GLU A 1 93 ? -2.297 3.195 6.156 1 87.5 93 GLU A CA 1
ATOM 744 C C . GLU A 1 93 ? -2.469 3.928 4.832 1 87.5 93 GLU A C 1
ATOM 746 O O . GLU A 1 93 ? -3.592 4.137 4.371 1 87.5 93 GLU A O 1
ATOM 751 N N . GLN A 1 94 ? -1.331 4.312 4.312 1 90.19 94 GLN A N 1
ATOM 752 C CA . GLN A 1 94 ? -1.38 4.957 3.002 1 90.19 94 GLN A CA 1
ATOM 753 C C . GLN A 1 94 ? -0.19 4.543 2.143 1 90.19 94 GLN A C 1
ATOM 755 O O . GLN A 1 94 ? 0.841 4.113 2.664 1 90.19 94 GLN A O 1
ATOM 760 N N . VAL A 1 95 ? -0.462 4.602 0.903 1 91.69 95 VAL A N 1
ATOM 761 C CA . VAL A 1 95 ? 0.62 4.648 -0.076 1 91.69 95 VAL A CA 1
ATOM 762 C C . VAL A 1 95 ? 0.898 6.094 -0.473 1 91.69 95 VAL A C 1
ATOM 764 O O . VAL A 1 95 ? -0.029 6.855 -0.758 1 91.69 95 VAL A O 1
ATOM 767 N N . ALA A 1 96 ? 2.189 6.391 -0.426 1 94.38 96 ALA A N 1
ATOM 768 C CA . ALA A 1 96 ? 2.545 7.785 -0.661 1 94.38 96 ALA A CA 1
ATOM 769 C C . ALA A 1 96 ? 3.82 7.898 -1.49 1 94.38 96 ALA A C 1
ATOM 771 O O . ALA A 1 96 ? 4.586 6.938 -1.592 1 94.38 96 ALA A O 1
ATOM 772 N N . SER A 1 97 ? 3.959 9.078 -2.043 1 94.5 97 SER A N 1
ATOM 773 C CA . SER A 1 97 ? 5.191 9.414 -2.748 1 94.5 97 SER A CA 1
ATOM 774 C C . SER A 1 97 ? 6.031 10.406 -1.948 1 94.5 97 SER A C 1
ATOM 776 O O . SER A 1 97 ? 5.492 11.336 -1.341 1 94.5 97 SER A O 1
ATOM 778 N N . VAL A 1 98 ? 7.336 10.18 -2.039 1 96.12 98 VAL A N 1
ATOM 779 C CA . VAL A 1 98 ? 8.242 11.125 -1.397 1 96.12 98 VAL A CA 1
ATOM 780 C C . VAL A 1 98 ? 8.367 12.383 -2.254 1 96.12 98 VAL A C 1
ATOM 782 O O . VAL A 1 98 ? 8.805 12.32 -3.406 1 96.12 98 VAL A O 1
ATOM 785 N N . ILE A 1 99 ? 8.07 13.586 -1.622 1 96.19 99 ILE A N 1
ATOM 786 C CA . ILE A 1 99 ? 8.102 14.797 -2.434 1 96.19 99 ILE A CA 1
ATOM 787 C C . ILE A 1 99 ? 9.195 15.734 -1.92 1 96.19 99 ILE A C 1
ATOM 789 O O . ILE A 1 99 ? 9.508 16.734 -2.561 1 96.19 99 ILE A O 1
ATOM 793 N N . ASP A 1 100 ? 9.727 15.492 -0.812 1 97 100 ASP A N 1
ATOM 794 C CA . ASP A 1 100 ? 10.914 16.109 -0.24 1 97 100 ASP A CA 1
ATOM 795 C C . ASP A 1 100 ? 11.617 15.172 0.727 1 97 100 ASP A C 1
ATOM 797 O O . ASP A 1 100 ? 10.977 14.328 1.36 1 97 100 ASP A O 1
ATOM 801 N N . THR A 1 101 ? 12.914 15.266 0.789 1 96.56 101 THR A N 1
ATOM 802 C CA . THR A 1 101 ? 13.602 14.258 1.593 1 96.56 101 THR A CA 1
ATOM 803 C C . THR A 1 101 ? 14.938 14.789 2.096 1 96.56 101 THR A C 1
ATOM 805 O O . THR A 1 101 ? 15.609 15.555 1.403 1 96.56 101 THR A O 1
ATOM 808 N N . LEU A 1 102 ? 15.297 14.469 3.264 1 96.38 102 LEU A N 1
ATOM 809 C CA . LEU A 1 102 ? 16.625 14.609 3.852 1 96.38 102 LEU A CA 1
ATOM 810 C C . LEU A 1 102 ? 17.141 13.258 4.352 1 96.38 102 LEU A C 1
ATOM 812 O O . LEU A 1 102 ? 17.828 13.195 5.375 1 96.38 102 LEU A O 1
ATOM 816 N N . HIS A 1 103 ? 16.656 12.203 3.662 1 94.88 103 HIS A N 1
ATOM 817 C CA . HIS A 1 103 ? 17.047 10.836 3.953 1 94.88 103 HIS A CA 1
ATOM 818 C C . HIS A 1 103 ? 17.594 10.141 2.705 1 94.88 103 HIS A C 1
ATOM 820 O O . HIS A 1 103 ? 16.891 10.023 1.701 1 94.88 103 HIS A O 1
ATOM 826 N N . GLU A 1 104 ? 18.719 9.578 2.77 1 92.56 104 GLU A N 1
ATOM 827 C CA . GLU A 1 104 ? 19.406 9.039 1.602 1 92.56 104 GLU A CA 1
ATOM 828 C C . GLU A 1 104 ? 18.719 7.785 1.078 1 92.56 104 GLU A C 1
ATOM 830 O O . GLU A 1 104 ? 18.75 7.508 -0.122 1 92.56 104 GLU A O 1
ATOM 835 N N . ASP A 1 105 ? 18.078 7.094 1.901 1 89 105 ASP A N 1
ATOM 836 C CA . ASP A 1 105 ? 17.469 5.82 1.507 1 89 105 ASP A CA 1
ATOM 837 C C . ASP A 1 105 ? 16.078 6.031 0.917 1 89 105 ASP A C 1
ATOM 839 O O . ASP A 1 105 ? 15.477 5.094 0.392 1 89 105 ASP A O 1
ATOM 843 N N . TYR A 1 106 ? 15.57 7.199 1.007 1 93.25 106 TYR A N 1
ATOM 844 C CA . TYR A 1 106 ? 14.242 7.531 0.509 1 93.25 106 TYR A CA 1
ATOM 845 C C . TYR A 1 106 ? 14.297 8.727 -0.437 1 93.25 106 TYR A C 1
ATOM 847 O O . TYR A 1 106 ? 13.953 9.844 -0.052 1 93.25 106 TYR A O 1
ATOM 855 N N . PRO A 1 107 ? 14.656 8.438 -1.653 1 93.06 107 PRO A N 1
ATOM 856 C CA . PRO A 1 107 ? 14.82 9.539 -2.609 1 93.06 107 PRO A CA 1
ATOM 857 C C . PRO A 1 107 ? 13.492 10.117 -3.084 1 93.06 107 PRO A C 1
ATOM 859 O O . PRO A 1 107 ? 12.438 9.523 -2.846 1 93.06 107 PRO A O 1
ATOM 862 N N . LEU A 1 108 ? 13.602 11.18 -3.807 1 95.19 108 LEU A N 1
ATOM 863 C CA . LEU A 1 108 ? 12.445 11.82 -4.414 1 95.19 108 LEU A CA 1
ATOM 864 C C . LEU A 1 108 ? 11.688 10.844 -5.309 1 95.19 108 LEU A C 1
ATOM 866 O O . LEU A 1 108 ? 12.305 10.062 -6.043 1 95.19 108 LEU A O 1
ATOM 870 N N . ASN A 1 109 ? 10.352 10.836 -5.145 1 92.62 109 ASN A N 1
ATOM 871 C CA . ASN A 1 109 ? 9.43 10.078 -5.984 1 92.62 109 ASN A CA 1
ATOM 872 C C . ASN A 1 109 ? 9.391 8.602 -5.59 1 92.62 109 ASN A C 1
ATOM 874 O O . ASN A 1 109 ? 8.648 7.816 -6.18 1 92.62 109 ASN A O 1
ATOM 878 N N . ALA A 1 110 ? 10.164 8.227 -4.582 1 90.25 110 ALA A N 1
ATOM 879 C CA . ALA A 1 110 ? 10.023 6.863 -4.066 1 90.25 110 ALA A CA 1
ATOM 880 C C . ALA A 1 110 ? 8.625 6.629 -3.504 1 90.25 110 ALA A C 1
ATOM 882 O O . ALA A 1 110 ? 8.031 7.523 -2.9 1 90.25 110 ALA A O 1
ATOM 883 N N . LEU A 1 111 ? 8.141 5.434 -3.723 1 90.94 111 LEU A N 1
ATOM 884 C CA . LEU A 1 111 ? 6.859 5.039 -3.148 1 90.94 111 LEU A CA 1
ATOM 885 C C . LEU A 1 111 ? 7.059 4.344 -1.807 1 90.94 111 LEU A C 1
ATOM 887 O O . LEU A 1 111 ? 7.965 3.523 -1.654 1 90.94 111 LEU A O 1
ATOM 891 N N . VAL A 1 112 ? 6.156 4.711 -0.907 1 92.56 112 VAL A N 1
ATOM 892 C CA . VAL A 1 112 ? 6.273 4.098 0.412 1 92.56 112 VAL A CA 1
ATOM 893 C C . VAL A 1 112 ? 4.887 3.762 0.952 1 92.56 112 VAL A C 1
ATOM 895 O O . VAL A 1 112 ? 3.885 4.324 0.502 1 92.56 112 VAL A O 1
ATOM 898 N N . ALA A 1 113 ? 4.887 2.781 1.806 1 91.56 113 ALA A N 1
ATOM 899 C CA . ALA A 1 113 ? 3.732 2.516 2.658 1 91.56 113 ALA A CA 1
ATOM 900 C C . ALA A 1 113 ? 4.004 2.941 4.098 1 91.56 113 ALA A C 1
ATOM 902 O O . ALA A 1 113 ? 5.082 2.672 4.641 1 91.56 113 ALA A O 1
ATOM 903 N N . CYS A 1 114 ? 3.051 3.656 4.68 1 92.31 114 CYS A N 1
ATOM 904 C CA . CYS A 1 114 ? 3.215 4.109 6.055 1 92.31 114 CYS A CA 1
ATOM 905 C C . CYS A 1 114 ? 1.866 4.219 6.758 1 92.31 114 CYS A C 1
ATOM 907 O O . CYS A 1 114 ? 0.818 4.105 6.121 1 92.31 114 CYS A O 1
ATOM 909 N N . SER A 1 115 ? 1.896 4.41 8.047 1 91.69 115 SER A N 1
ATOM 910 C CA . SER A 1 115 ? 0.687 4.523 8.852 1 91.69 115 SER A CA 1
ATOM 911 C C . SER A 1 115 ? 0.425 5.973 9.258 1 91.69 115 SER A C 1
ATOM 913 O O . SER A 1 115 ? 0.282 6.277 10.438 1 91.69 115 SER A O 1
ATOM 915 N N . CYS A 1 116 ? 0.205 6.832 8.297 1 92.75 116 CYS A N 1
ATOM 916 C CA . CYS A 1 116 ? 0.071 8.258 8.578 1 92.75 116 CYS A CA 1
ATOM 917 C C . CYS A 1 116 ? -1.393 8.641 8.75 1 92.75 116 CYS A C 1
ATOM 919 O O . CYS A 1 116 ? -1.697 9.75 9.188 1 92.75 116 CYS A O 1
ATOM 921 N N . GLY A 1 117 ? -2.27 7.676 8.438 1 88.94 117 GLY A N 1
ATOM 922 C CA . GLY A 1 117 ? -3.684 7.988 8.57 1 88.94 117 GLY A CA 1
ATOM 923 C C . GLY A 1 117 ? -4.246 8.758 7.391 1 88.94 117 GLY A C 1
ATOM 924 O O . GLY A 1 117 ? -3.662 8.742 6.305 1 88.94 117 GLY A O 1
ATOM 925 N N . TRP A 1 118 ? -5.402 9.406 7.715 1 87.69 118 TRP A N 1
ATOM 926 C CA . TRP A 1 118 ? -6.098 10.102 6.637 1 87.69 118 TRP A CA 1
ATOM 927 C C . TRP A 1 118 ? -5.598 11.539 6.512 1 87.69 118 TRP A C 1
ATOM 929 O O . TRP A 1 118 ? -6.219 12.469 7.035 1 87.69 118 TRP A O 1
ATOM 939 N N . ARG A 1 119 ? -4.527 11.625 5.816 1 92.19 119 ARG A N 1
ATOM 940 C CA . ARG A 1 119 ? -3.883 12.906 5.535 1 92.19 119 ARG A CA 1
ATOM 941 C C . ARG A 1 119 ? -3.379 12.961 4.098 1 92.19 119 ARG A C 1
ATOM 943 O O . ARG A 1 119 ? -2.941 11.945 3.547 1 92.19 119 ARG A O 1
ATOM 950 N N . THR A 1 120 ? -3.314 14.164 3.555 1 92.12 120 THR A N 1
ATOM 951 C CA . THR A 1 120 ? -2.84 14.297 2.184 1 92.12 120 THR A CA 1
ATOM 952 C C . THR A 1 120 ? -1.317 14.391 2.145 1 92.12 120 THR A C 1
ATOM 954 O O . THR A 1 120 ? -0.694 14.055 1.136 1 92.12 120 THR A O 1
ATOM 957 N N . HIS A 1 121 ? -0.782 14.969 3.195 1 95.38 121 HIS A N 1
ATOM 958 C CA . HIS A 1 121 ? 0.664 15.109 3.328 1 95.38 121 HIS A CA 1
ATOM 959 C C . HIS A 1 121 ? 1.119 14.797 4.75 1 95.38 121 HIS A C 1
ATOM 961 O O . HIS A 1 121 ? 0.393 15.07 5.711 1 95.38 121 HIS A O 1
ATOM 967 N N . ALA A 1 122 ? 2.273 14.305 4.867 1 96.62 122 ALA A N 1
ATOM 968 C CA . ALA A 1 122 ? 2.811 13.977 6.188 1 96.62 122 ALA A CA 1
ATOM 969 C C . ALA A 1 122 ? 4.336 14.055 6.195 1 96.62 122 ALA A C 1
ATOM 971 O O . ALA A 1 122 ? 4.977 13.805 5.172 1 96.62 122 ALA A O 1
ATOM 972 N N . ILE A 1 123 ? 4.859 14.43 7.273 1 97.44 123 ILE A N 1
ATOM 973 C CA . ILE A 1 123 ? 6.293 14.328 7.531 1 97.44 123 ILE A CA 1
ATOM 974 C C . ILE A 1 123 ? 6.57 13.133 8.438 1 97.44 123 ILE A C 1
ATOM 976 O O . ILE A 1 123 ? 5.953 12.992 9.492 1 97.44 123 ILE A O 1
ATOM 980 N N . VAL A 1 124 ? 7.5 12.289 7.969 1 97.25 124 VAL A N 1
ATOM 981 C CA . VAL A 1 124 ? 7.82 11.125 8.789 1 97.25 124 VAL A CA 1
ATOM 982 C C . VAL A 1 124 ? 9.336 10.953 8.867 1 97.25 124 VAL A C 1
ATOM 984 O O . VAL A 1 124 ? 10.07 11.453 8.016 1 97.25 124 VAL A O 1
ATOM 987 N N . ASN A 1 125 ? 9.75 10.328 9.961 1 97 125 ASN A N 1
ATOM 988 C CA . ASN A 1 125 ? 11.125 9.875 10.133 1 97 125 ASN A CA 1
ATOM 989 C C . ASN A 1 125 ? 11.227 8.352 10.062 1 97 125 ASN A C 1
ATOM 991 O O . ASN A 1 125 ? 10.867 7.66 11.016 1 97 125 ASN A O 1
ATOM 995 N N . PRO A 1 126 ? 11.734 7.848 8.938 1 94.5 126 PRO A N 1
ATOM 996 C CA . PRO A 1 126 ? 11.773 6.395 8.742 1 94.5 126 PRO A CA 1
ATOM 997 C C . PRO A 1 126 ? 12.633 5.684 9.789 1 94.5 126 PRO A C 1
ATOM 999 O O . PRO A 1 126 ? 12.586 4.457 9.898 1 94.5 126 PRO A O 1
ATOM 1002 N N . GLU A 1 127 ? 13.398 6.336 10.539 1 93.12 127 GLU A N 1
ATOM 1003 C CA . GLU A 1 127 ? 14.219 5.734 11.586 1 93.12 127 GLU A CA 1
ATOM 1004 C C . GLU A 1 127 ? 13.43 5.609 12.891 1 93.12 127 GLU A C 1
ATOM 1006 O O . GLU A 1 127 ? 13.844 4.891 13.805 1 93.12 127 GLU A O 1
ATOM 1011 N N . GLU A 1 128 ? 12.336 6.312 12.938 1 94 128 GLU A N 1
ATOM 1012 C CA . GLU A 1 128 ? 11.578 6.367 14.188 1 94 128 GLU A CA 1
ATOM 1013 C C . GLU A 1 128 ? 10.234 5.664 14.047 1 94 128 GLU A C 1
ATOM 1015 O O . GLU A 1 128 ? 9.57 5.387 15.047 1 94 128 GLU A O 1
ATOM 1020 N N . GLU A 1 129 ? 9.773 5.438 12.844 1 91.69 129 GLU A N 1
ATOM 1021 C CA . GLU A 1 129 ? 8.508 4.754 12.602 1 91.69 129 GLU A CA 1
ATOM 1022 C C . GLU A 1 129 ? 8.578 3.889 11.344 1 91.69 129 GLU A C 1
ATOM 1024 O O . GLU A 1 129 ? 9.414 4.129 10.469 1 91.69 129 GLU A O 1
ATOM 1029 N N . PRO A 1 130 ? 7.738 2.973 11.328 1 89.06 130 PRO A N 1
ATOM 1030 C CA . PRO A 1 130 ? 7.789 2.053 10.188 1 89.06 130 PRO A CA 1
ATOM 1031 C C . PRO A 1 130 ? 7.371 2.715 8.875 1 89.06 130 PRO A C 1
ATOM 1033 O O . PRO A 1 130 ? 6.258 3.229 8.766 1 89.06 130 PRO A O 1
ATOM 1036 N N . VAL A 1 131 ? 8.266 2.75 7.965 1 91.88 131 VAL A N 1
ATOM 1037 C CA . VAL A 1 131 ? 8.055 3.176 6.586 1 91.88 131 VAL A CA 1
ATOM 1038 C C . VAL A 1 131 ? 8.602 2.117 5.629 1 91.88 131 VAL A C 1
ATOM 1040 O O . VAL A 1 131 ? 9.797 1.812 5.645 1 91.88 131 VAL A O 1
ATOM 1043 N N . ARG A 1 132 ? 7.711 1.647 4.836 1 88.06 132 ARG A N 1
ATOM 1044 C CA . ARG A 1 132 ? 8.125 0.569 3.947 1 88.06 132 ARG A CA 1
ATOM 1045 C C . ARG A 1 132 ? 8.242 1.061 2.508 1 88.06 132 ARG A C 1
ATOM 1047 O O . ARG A 1 132 ? 7.297 1.64 1.967 1 88.06 132 ARG A O 1
ATOM 1054 N N . ARG A 1 133 ? 9.367 0.774 1.926 1 88.06 133 ARG A N 1
ATOM 1055 C CA . ARG A 1 133 ? 9.555 1.149 0.528 1 88.06 133 ARG A CA 1
ATOM 1056 C C . ARG A 1 133 ? 8.812 0.196 -0.401 1 88.06 133 ARG A C 1
ATOM 1058 O O . ARG A 1 133 ? 8.828 -1.02 -0.195 1 88.06 133 ARG A O 1
ATOM 1065 N N . LEU A 1 134 ? 8.219 0.789 -1.35 1 87.56 134 LEU A N 1
ATOM 1066 C CA . LEU A 1 134 ? 7.516 0.022 -2.373 1 87.56 134 LEU A CA 1
ATOM 1067 C C . LEU A 1 134 ? 8.227 0.133 -3.719 1 87.56 134 LEU A C 1
ATOM 1069 O O . LEU A 1 134 ? 8.703 1.208 -4.086 1 87.56 134 LEU A O 1
ATOM 1073 N N . ILE A 1 135 ? 8.242 -0.956 -4.375 1 82.44 135 ILE A N 1
ATOM 1074 C CA . ILE A 1 135 ? 8.812 -0.954 -5.719 1 82.44 135 ILE A CA 1
ATOM 1075 C C . ILE A 1 135 ? 7.703 -1.155 -6.75 1 82.44 135 ILE A C 1
ATOM 1077 O O . ILE A 1 135 ? 6.836 -2.016 -6.578 1 82.44 135 ILE A O 1
ATOM 1081 N N . ASP A 1 136 ? 7.766 -0.309 -7.723 1 78.62 136 ASP A N 1
ATOM 1082 C CA . ASP A 1 136 ? 6.797 -0.376 -8.812 1 78.62 136 ASP A CA 1
ATOM 1083 C C . ASP A 1 136 ? 7.102 -1.545 -9.75 1 78.62 136 ASP A C 1
ATOM 1085 O O . ASP A 1 136 ? 8.148 -1.569 -10.398 1 78.62 136 ASP A O 1
ATOM 1089 N N . ILE A 1 137 ? 6.238 -2.508 -9.805 1 75.69 137 ILE A N 1
ATOM 1090 C CA . ILE A 1 137 ? 6.508 -3.654 -10.664 1 75.69 137 ILE A CA 1
ATOM 1091 C C . ILE A 1 137 ? 5.527 -3.668 -11.828 1 75.69 137 ILE A C 1
ATOM 1093 O O . ILE A 1 137 ? 5.445 -4.652 -12.57 1 75.69 137 ILE A O 1
ATOM 1097 N N . GLY A 1 138 ? 4.664 -2.84 -11.93 1 63 138 GLY A N 1
ATOM 1098 C CA . GLY A 1 138 ? 3.664 -2.816 -12.984 1 63 138 GLY A CA 1
ATOM 10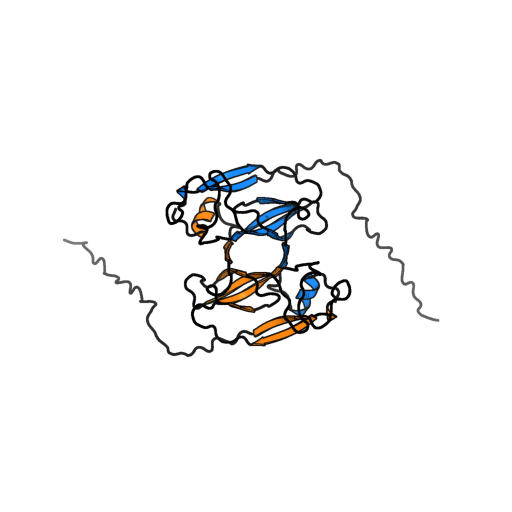99 C C . GLY A 1 138 ? 4.242 -3.088 -14.367 1 63 138 GLY A C 1
ATOM 1100 O O . GLY A 1 138 ? 3.816 -4.02 -15.047 1 63 138 GLY A O 1
ATOM 1101 N N . ASN A 1 139 ? 4.84 -2.141 -15.039 1 57.66 139 ASN A N 1
ATOM 1102 C CA . ASN A 1 139 ? 5.117 -2.221 -16.469 1 57.66 139 ASN A CA 1
ATOM 1103 C C . ASN A 1 139 ? 6.543 -2.705 -16.734 1 57.66 139 ASN A C 1
ATOM 1105 O O . ASN A 1 139 ? 7.086 -2.477 -17.812 1 57.66 139 ASN A O 1
ATOM 1109 N N . LEU A 1 140 ? 7.141 -3.359 -15.758 1 60.75 140 LEU A N 1
ATOM 1110 C CA . LEU A 1 140 ? 8.531 -3.699 -16.047 1 60.75 140 LEU A CA 1
ATOM 1111 C C . LEU A 1 140 ? 8.672 -5.188 -16.344 1 60.75 140 LEU A C 1
ATOM 1113 O O . LEU A 1 140 ? 7.91 -6.004 -15.82 1 60.75 140 LEU A O 1
ATOM 1117 N N . PRO A 1 141 ? 9.57 -5.461 -17.266 1 63.44 141 PRO A N 1
ATOM 1118 C CA . PRO A 1 141 ? 9.914 -6.871 -17.453 1 63.44 141 PRO A CA 1
ATOM 1119 C C . PRO A 1 141 ? 10.328 -7.551 -16.156 1 63.44 141 PRO A C 1
ATOM 1121 O O . PRO A 1 141 ? 10.953 -6.922 -15.289 1 63.44 141 PRO A O 1
ATOM 1124 N N . ALA A 1 142 ? 9.883 -8.758 -15.93 1 61.78 142 ALA A N 1
ATOM 1125 C CA . ALA A 1 142 ? 10.086 -9.531 -14.711 1 61.78 142 ALA A CA 1
ATOM 1126 C C . ALA A 1 142 ? 11.555 -9.547 -14.305 1 61.78 142 ALA A C 1
ATOM 1128 O O . ALA A 1 142 ? 11.883 -9.516 -13.117 1 61.78 142 ALA A O 1
ATOM 1129 N N . SER A 1 143 ? 12.43 -9.609 -15.289 1 62.47 143 SER A N 1
ATOM 1130 C CA . SER A 1 143 ? 13.867 -9.695 -15.039 1 62.47 143 SER A CA 1
ATOM 1131 C C . SER A 1 143 ? 14.383 -8.445 -14.336 1 62.47 143 SER A C 1
ATOM 1133 O O . SER A 1 143 ? 15.414 -8.484 -13.672 1 62.47 143 SER A O 1
ATOM 1135 N N . LEU A 1 144 ? 13.57 -7.434 -14.453 1 60.53 144 LEU A N 1
ATOM 1136 C CA . LEU A 1 144 ? 14.039 -6.145 -13.953 1 60.53 144 LEU A CA 1
ATOM 1137 C C . LEU A 1 144 ? 13.508 -5.875 -12.555 1 60.53 144 LEU A C 1
ATOM 1139 O O . LEU A 1 144 ? 13.969 -4.961 -11.867 1 60.53 144 LEU A O 1
ATOM 1143 N N . TYR A 1 145 ? 12.719 -6.836 -12.148 1 69.31 145 TYR A N 1
ATOM 1144 C CA . TYR A 1 145 ? 12.094 -6.578 -10.852 1 69.31 145 TYR A CA 1
ATOM 1145 C C . TYR A 1 145 ? 13.125 -6.625 -9.734 1 69.31 145 TYR A C 1
ATOM 1147 O O . TYR A 1 145 ? 13.133 -5.766 -8.852 1 69.31 145 TYR A O 1
ATOM 1155 N N . LEU A 1 146 ? 14.016 -7.539 -9.898 1 69.62 146 LEU A N 1
ATOM 1156 C CA . LEU A 1 146 ? 15.008 -7.688 -8.836 1 69.62 146 LEU A CA 1
ATOM 1157 C C . LEU A 1 146 ? 16.016 -6.547 -8.859 1 69.62 146 LEU A C 1
ATOM 1159 O O . LEU A 1 146 ? 16.578 -6.18 -7.824 1 69.62 146 LEU A O 1
ATOM 1163 N N . GLY A 1 147 ? 16.219 -6.039 -10.125 1 66.31 147 GLY A N 1
ATOM 1164 C CA . GLY A 1 147 ? 17.062 -4.859 -10.227 1 66.31 147 GLY A CA 1
ATOM 1165 C C . GLY A 1 147 ? 16.516 -3.67 -9.453 1 66.31 147 GLY A C 1
ATOM 1166 O O . GLY A 1 147 ? 17.281 -2.926 -8.844 1 66.31 147 GLY A O 1
ATOM 1167 N N . THR A 1 148 ? 15.273 -3.641 -9.508 1 65.62 148 THR A N 1
ATOM 1168 C CA . THR A 1 148 ? 14.625 -2.52 -8.828 1 65.62 148 THR A CA 1
ATOM 1169 C C . THR A 1 148 ? 14.711 -2.686 -7.312 1 65.62 148 THR A C 1
ATOM 1171 O O . THR A 1 148 ? 14.625 -1.704 -6.57 1 65.62 148 THR A O 1
ATOM 1174 N N . LEU A 1 149 ? 14.922 -3.947 -6.898 1 65.62 149 LEU A N 1
ATOM 1175 C CA . LEU A 1 149 ? 15.055 -4.234 -5.477 1 65.62 149 LEU A CA 1
ATOM 1176 C C . LEU A 1 149 ? 16.469 -3.906 -4.988 1 65.62 149 LEU A C 1
ATOM 1178 O O . LEU A 1 149 ? 16.766 -4.031 -3.795 1 65.62 149 LEU A O 1
ATOM 1182 N N . GLY A 1 150 ? 17.234 -3.395 -5.969 1 63.12 150 GLY A N 1
ATOM 1183 C CA . GLY A 1 150 ? 18.609 -3.104 -5.609 1 63.12 150 GLY A CA 1
ATOM 1184 C C . GLY A 1 150 ? 19.484 -4.34 -5.539 1 63.12 150 GLY A C 1
ATOM 1185 O O . GLY A 1 150 ? 20.547 -4.32 -4.926 1 63.12 150 GLY A O 1
ATOM 1186 N N . LEU A 1 151 ? 18.828 -5.344 -5.816 1 64.25 151 LEU A N 1
ATOM 1187 C CA . LEU A 1 151 ? 19.641 -6.551 -5.809 1 64.25 151 LEU A CA 1
ATOM 1188 C C . LEU A 1 151 ? 20.578 -6.586 -7.016 1 64.25 151 LEU A C 1
ATOM 1190 O O . LEU A 1 151 ? 20.172 -6.223 -8.125 1 64.25 151 LEU A O 1
ATOM 1194 N N . PRO A 1 152 ? 21.891 -6.59 -6.746 1 56.03 152 PRO A N 1
ATOM 1195 C CA . PRO A 1 152 ? 22.828 -6.641 -7.871 1 56.03 152 PRO A CA 1
ATOM 1196 C C . PRO A 1 152 ? 22.562 -7.816 -8.805 1 56.03 152 PRO A C 1
ATOM 1198 O O . PRO A 1 152 ? 22.078 -8.867 -8.367 1 56.03 152 PRO A O 1
ATOM 1201 N N . GLY A 1 153 ? 22.344 -7.574 -10.273 1 49.78 153 GLY A N 1
ATOM 1202 C CA . GLY A 1 153 ? 22.266 -8.617 -11.289 1 49.78 153 GLY A CA 1
ATOM 1203 C C . GLY A 1 153 ? 23.391 -9.633 -11.18 1 49.78 153 GLY A C 1
ATOM 1204 O O . GL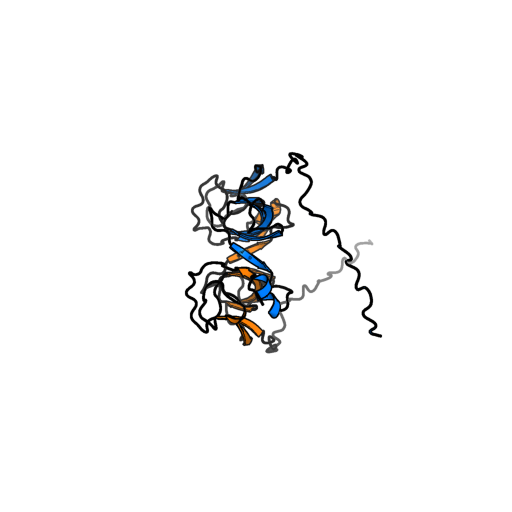Y A 1 153 ? 24.406 -9.375 -10.523 1 49.78 153 GLY A O 1
ATOM 1205 N N . MET B 1 1 ? -58.656 23.828 -31.719 1 20.77 1 MET B N 1
ATOM 1206 C CA . MET B 1 1 ? -58.375 22.438 -32.031 1 20.77 1 MET B CA 1
ATOM 1207 C C . MET B 1 1 ? -56.906 22.109 -31.734 1 20.77 1 MET B C 1
ATOM 1209 O O . MET B 1 1 ? -56.594 21.062 -31.172 1 20.77 1 MET B O 1
ATOM 1213 N N . GLY B 1 2 ? -55.906 22.641 -32.281 1 19.92 2 GLY B N 1
ATOM 1214 C CA . GLY B 1 2 ? -54.969 21.828 -33.031 1 19.92 2 GLY B CA 1
ATOM 1215 C C . GLY B 1 2 ? -53.938 21.172 -32.125 1 19.92 2 GLY B C 1
ATOM 1216 O O . GLY B 1 2 ? -53.656 19.984 -32.281 1 19.92 2 GLY B O 1
ATOM 1217 N N . VAL B 1 3 ? -52.844 21.859 -31.734 1 23.53 3 VAL B N 1
ATOM 1218 C CA . VAL B 1 3 ? -51.469 21.391 -31.844 1 23.53 3 VAL B CA 1
ATOM 1219 C C . VAL B 1 3 ? -51.125 20.453 -30.688 1 23.53 3 VAL B C 1
ATOM 1221 O O . VAL B 1 3 ? -50.656 20.906 -29.641 1 23.53 3 VAL B O 1
ATOM 1224 N N . ALA B 1 4 ? -52.031 19.766 -30.031 1 24.55 4 ALA B N 1
ATOM 1225 C CA . ALA B 1 4 ? -51.875 18.875 -28.875 1 24.55 4 ALA B CA 1
ATOM 1226 C C . ALA B 1 4 ? -50.938 17.719 -29.188 1 24.55 4 ALA B C 1
ATOM 1228 O O . ALA B 1 4 ? -51.125 16.609 -28.703 1 24.55 4 ALA B O 1
ATOM 1229 N N . ASP B 1 5 ? -50.031 17.906 -30.031 1 21.38 5 ASP B N 1
ATOM 1230 C CA . ASP B 1 5 ? -49.344 16.766 -30.656 1 21.38 5 ASP B CA 1
ATOM 1231 C C . ASP B 1 5 ? -48.844 15.789 -29.609 1 21.38 5 ASP B C 1
ATOM 1233 O O . ASP B 1 5 ? -48.625 16.156 -28.453 1 21.38 5 ASP B O 1
ATOM 1237 N N . LYS B 1 6 ? -48.531 14.508 -30.062 1 22.52 6 LYS B N 1
ATOM 1238 C CA . LYS B 1 6 ? -48.25 13.102 -29.797 1 22.52 6 LYS B CA 1
ATOM 1239 C C . LYS B 1 6 ? -46.969 12.945 -29 1 22.52 6 LYS B C 1
ATOM 1241 O O . LYS B 1 6 ? -45.875 13.188 -29.516 1 22.52 6 LYS B O 1
ATOM 1246 N N . ILE B 1 7 ? -46.781 13.469 -27.891 1 24.83 7 ILE B N 1
ATOM 1247 C CA . ILE B 1 7 ? -45.562 13.273 -27.125 1 24.83 7 ILE B CA 1
ATOM 1248 C C . ILE B 1 7 ? -45.344 11.781 -26.922 1 24.83 7 ILE B C 1
ATOM 1250 O O . ILE B 1 7 ? -46.094 11.094 -26.266 1 24.83 7 ILE B O 1
ATOM 1254 N N . GLU B 1 8 ? -45.031 11.008 -28 1 20.92 8 GLU B N 1
ATOM 1255 C CA . GLU B 1 8 ? -44.781 9.578 -28.109 1 20.92 8 GLU B CA 1
ATOM 1256 C C . GLU B 1 8 ? -43.875 9.102 -26.984 1 20.92 8 GLU B C 1
ATOM 1258 O O . GLU B 1 8 ? -42.906 9.805 -26.609 1 20.92 8 GLU B O 1
ATOM 1263 N N . LYS B 1 9 ? -44.281 7.984 -26.328 1 21.69 9 LYS B N 1
ATOM 1264 C CA . LYS B 1 9 ? -43.938 7.039 -25.281 1 21.69 9 LYS B CA 1
ATOM 1265 C C . LYS B 1 9 ? -42.562 6.418 -25.516 1 21.69 9 LYS B C 1
ATOM 1267 O O . LYS B 1 9 ? -42.438 5.488 -26.312 1 21.69 9 LYS B O 1
ATOM 1272 N N . ASN B 1 10 ? -41.594 7.199 -26.016 1 22.22 10 ASN B N 1
ATOM 1273 C CA . ASN B 1 10 ? -40.375 6.469 -26.25 1 22.22 10 ASN B CA 1
ATOM 1274 C C . ASN B 1 10 ? -39.969 5.633 -25.047 1 22.22 10 ASN B C 1
ATOM 1276 O O . ASN B 1 10 ? -39.656 6.176 -23.984 1 22.22 10 ASN B O 1
ATOM 1280 N N . GLU B 1 11 ? -40.75 4.574 -24.797 1 22.84 11 GLU B N 1
ATOM 1281 C CA . GLU B 1 11 ? -40.562 3.428 -23.906 1 22.84 11 GLU B CA 1
ATOM 1282 C C . GLU B 1 11 ? -39.125 2.936 -23.922 1 22.84 11 GLU B C 1
ATOM 1284 O O . GLU B 1 11 ? -38.656 2.391 -24.938 1 22.84 11 GLU B O 1
ATOM 1289 N N . THR B 1 12 ? -38.25 3.809 -23.688 1 21.45 12 THR B N 1
ATOM 1290 C CA . THR B 1 12 ? -36.812 3.514 -23.703 1 21.45 12 THR B CA 1
ATOM 1291 C C . THR B 1 12 ? -36.5 2.221 -22.938 1 21.45 12 THR B C 1
ATOM 1293 O O . THR B 1 12 ? -36.844 2.102 -21.75 1 21.45 12 THR B O 1
ATOM 1296 N N . LYS B 1 13 ? -36.656 1.097 -23.641 1 23.55 13 LYS B N 1
ATOM 1297 C CA . LYS B 1 13 ? -36.25 -0.265 -23.312 1 23.55 13 LYS B CA 1
ATOM 1298 C C . LYS B 1 13 ? -34.969 -0.268 -22.516 1 23.55 13 LYS B C 1
ATOM 1300 O O . LYS B 1 13 ? -33.906 0.064 -23.047 1 23.55 13 LYS B O 1
ATOM 1305 N N . ARG B 1 14 ? -35 0.294 -21.375 1 21.45 14 ARG B N 1
ATOM 1306 C CA . ARG B 1 14 ? -34 0.089 -20.312 1 21.45 14 ARG B CA 1
ATOM 1307 C C . ARG B 1 14 ? -33.594 -1.375 -20.234 1 21.45 14 ARG B C 1
ATOM 1309 O O . ARG B 1 14 ? -34.375 -2.238 -19.875 1 21.45 14 ARG B O 1
ATOM 1316 N N . GLY B 1 15 ? -33 -1.842 -21.344 1 22.61 15 GLY B N 1
ATOM 1317 C CA . GLY B 1 15 ? -32.562 -3.207 -21.562 1 22.61 15 GLY B CA 1
ATOM 1318 C C . GLY B 1 15 ? -31.906 -3.828 -20.344 1 22.61 15 GLY B C 1
ATOM 1319 O O . GLY B 1 15 ? -31.125 -3.174 -19.641 1 22.61 15 GLY B O 1
ATOM 1320 N N . SER B 1 16 ? -32.625 -4.605 -19.609 1 25.3 16 SER B N 1
ATOM 1321 C CA . SER B 1 16 ? -32.312 -5.492 -18.5 1 25.3 16 SER B CA 1
ATOM 1322 C C . SER B 1 16 ? -30.938 -6.125 -18.672 1 25.3 16 SER B C 1
ATOM 1324 O O . SER B 1 16 ? -30.703 -6.855 -19.641 1 25.3 16 SER B O 1
ATOM 1326 N N . CYS B 1 17 ? -29.969 -5.34 -18.406 1 25.12 17 CYS B N 1
ATOM 1327 C CA . CYS B 1 17 ? -28.578 -5.762 -18.578 1 25.12 17 CYS B CA 1
ATOM 1328 C C . CYS B 1 17 ? -28.375 -7.184 -18.078 1 25.12 17 CYS B C 1
ATOM 1330 O O . CYS B 1 17 ? -27.281 -7.73 -18.172 1 25.12 17 CYS B O 1
ATOM 1332 N N . PHE B 1 18 ? -29.312 -7.746 -17.188 1 25.83 18 PHE B N 1
ATOM 1333 C CA . PHE B 1 18 ? -29.141 -9.039 -16.531 1 25.83 18 PHE B CA 1
ATOM 1334 C C . PHE B 1 18 ? -29.281 -10.18 -17.531 1 25.83 18 PHE B C 1
ATOM 1336 O O . PHE B 1 18 ? -29.422 -11.336 -17.141 1 25.83 18 PHE B O 1
ATOM 1343 N N . ASN B 1 19 ? -29.844 -10.023 -18.75 1 27.2 19 ASN B N 1
ATOM 1344 C CA . ASN B 1 19 ? -30.453 -11.219 -19.312 1 27.2 19 ASN B CA 1
ATOM 1345 C C . ASN B 1 19 ? -29.469 -12.391 -19.328 1 27.2 19 ASN B C 1
ATOM 1347 O O . ASN B 1 19 ? -29.812 -13.5 -18.922 1 27.2 19 ASN B O 1
ATOM 1351 N N . SER B 1 20 ? -28.719 -12.5 -20.469 1 28.09 20 SER B N 1
ATOM 1352 C CA . SER B 1 20 ? -28.391 -13.719 -21.203 1 28.09 20 SER B CA 1
ATOM 1353 C C . SER B 1 20 ? -27.391 -14.57 -20.438 1 28.09 20 SER B C 1
ATOM 1355 O O . SER B 1 20 ? -26.281 -14.117 -20.125 1 28.09 20 SER B O 1
ATOM 1357 N N . LYS B 1 21 ? -27.781 -15.641 -19.734 1 33.44 21 LYS B N 1
ATOM 1358 C CA . LYS B 1 21 ? -27.172 -16.875 -19.266 1 33.44 21 LYS B CA 1
ATOM 1359 C C . LYS B 1 21 ? -26.297 -17.516 -20.344 1 33.44 21 LYS B C 1
ATOM 1361 O O . LYS B 1 21 ? -26.641 -18.531 -20.922 1 33.44 21 LYS B O 1
ATOM 1366 N N . ASN B 1 22 ? -25.797 -16.844 -21.359 1 32.97 22 ASN B N 1
ATOM 1367 C CA . ASN B 1 22 ? -24.969 -17.734 -22.156 1 32.97 22 ASN B CA 1
ATOM 1368 C C . ASN B 1 22 ? -23.969 -18.5 -21.297 1 32.97 22 ASN B C 1
ATOM 1370 O O . ASN B 1 22 ? -23.297 -17.906 -20.453 1 32.97 22 ASN B O 1
ATOM 1374 N N . ASN B 1 23 ? -24.172 -19.734 -20.953 1 33.69 23 ASN B N 1
ATOM 1375 C CA . ASN B 1 23 ? -23.375 -20.844 -20.453 1 33.69 23 ASN B CA 1
ATOM 1376 C C . ASN B 1 23 ? -21.922 -20.766 -20.922 1 33.69 23 ASN B C 1
ATOM 1378 O O . ASN B 1 23 ? -21.406 -21.719 -21.5 1 33.69 23 ASN B O 1
ATOM 1382 N N . GLU B 1 24 ? -21.641 -19.828 -21.891 1 34.06 24 GLU B N 1
ATOM 1383 C CA . GLU B 1 24 ? -20.25 -19.797 -22.312 1 34.06 24 GLU B CA 1
ATOM 1384 C C . GLU B 1 24 ? -19.312 -19.922 -21.125 1 34.06 24 GLU B C 1
ATOM 1386 O O . GLU B 1 24 ? -19.375 -19.125 -20.188 1 34.06 24 GLU B O 1
ATOM 1391 N N . ASP B 1 25 ? -19.125 -21.016 -20.484 1 38.78 25 ASP B N 1
ATOM 1392 C CA . ASP B 1 25 ? -17.922 -21.5 -19.844 1 38.78 25 ASP B CA 1
ATOM 1393 C C . ASP B 1 25 ? -16.719 -20.641 -20.203 1 38.78 25 ASP B C 1
ATOM 1395 O O . ASP B 1 25 ? -16.047 -20.891 -21.219 1 38.78 25 ASP B O 1
ATOM 1399 N N . GLU B 1 26 ? -16.844 -19.438 -20.625 1 41.22 26 GLU B N 1
ATOM 1400 C CA . GLU B 1 26 ? -15.852 -18.469 -21.062 1 41.22 26 GLU B CA 1
ATOM 1401 C C . GLU B 1 26 ? -14.508 -18.734 -20.391 1 41.22 26 GLU B C 1
ATOM 1403 O O . GLU B 1 26 ? -14.43 -18.938 -19.188 1 41.22 26 GLU B O 1
ATOM 1408 N N . GLU B 1 27 ? -13.719 -19.359 -21.062 1 47.81 27 GLU B N 1
ATOM 1409 C CA . GLU B 1 27 ? -12.312 -19.688 -20.859 1 47.81 27 GLU B CA 1
ATOM 1410 C C . GLU B 1 27 ? -11.617 -18.594 -20.0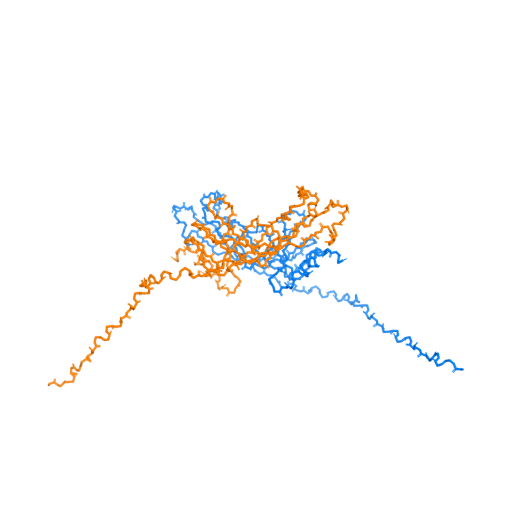47 1 47.81 27 GLU B C 1
ATOM 1412 O O . GLU B 1 27 ? -11.266 -17.547 -20.562 1 47.81 27 GLU B O 1
ATOM 1417 N N . ARG B 1 28 ? -12.273 -18.125 -19.031 1 54.72 28 ARG B N 1
ATOM 1418 C CA . ARG B 1 28 ? -11.438 -17.328 -18.141 1 54.72 28 ARG B CA 1
ATOM 1419 C C . ARG B 1 28 ? -9.969 -17.719 -18.281 1 54.72 28 ARG B C 1
ATOM 1421 O O . ARG B 1 28 ? -9.609 -18.875 -18.078 1 54.72 28 ARG B O 1
ATOM 1428 N N . LYS B 1 29 ? -9.422 -17 -19.297 1 61.06 29 LYS B N 1
ATOM 1429 C CA . LYS B 1 29 ? -8.016 -17.156 -19.641 1 61.06 29 LYS B CA 1
ATOM 1430 C C . LYS B 1 29 ? -7.172 -17.375 -18.375 1 61.06 29 LYS B C 1
ATOM 1432 O O . LYS B 1 29 ? -7.348 -16.672 -17.375 1 61.06 29 LYS B O 1
ATOM 1437 N N . ARG B 1 30 ? -6.633 -18.531 -18.297 1 79.81 30 ARG B N 1
ATOM 1438 C CA . ARG B 1 30 ? -5.691 -18.859 -17.219 1 79.81 30 ARG B CA 1
ATOM 1439 C C . ARG B 1 30 ? -4.613 -17.781 -17.094 1 79.81 30 ARG B C 1
ATOM 1441 O O . ARG B 1 30 ? -4.055 -17.328 -18.094 1 79.81 30 ARG B O 1
ATOM 1448 N N . VAL B 1 31 ? -4.645 -17.125 -16.016 1 91.12 31 VAL B N 1
ATOM 1449 C CA . VAL B 1 31 ? -3.635 -16.125 -15.742 1 91.12 31 VAL B CA 1
ATOM 1450 C C . VAL B 1 31 ? -2.402 -16.781 -15.125 1 91.12 31 VAL B C 1
ATOM 1452 O O . VAL B 1 31 ? -2.523 -17.688 -14.297 1 91.12 31 VAL B O 1
ATOM 1455 N N . SER B 1 32 ? -1.347 -16.422 -15.727 1 93.88 32 SER B N 1
ATOM 1456 C CA . SER B 1 32 ? -0.092 -16.891 -15.148 1 93.88 32 SER B CA 1
ATOM 1457 C C . SER B 1 32 ? 0.503 -15.859 -14.195 1 93.88 32 SER B C 1
ATOM 1459 O O . SER B 1 32 ? 0.316 -14.656 -14.391 1 93.88 32 SER B O 1
ATOM 1461 N N . SER B 1 33 ? 1.155 -16.438 -13.109 1 94 33 SER B N 1
ATOM 1462 C CA . SER B 1 33 ? 1.84 -15.586 -12.148 1 94 33 SER B CA 1
ATOM 1463 C C . SER B 1 33 ? 3.336 -15.875 -12.117 1 94 33 SER B C 1
ATOM 1465 O O . SER B 1 33 ? 3.748 -17.031 -12.07 1 94 33 SER B O 1
ATOM 1467 N N . LEU B 1 34 ? 4.066 -14.797 -12.219 1 92.12 34 LEU B N 1
ATOM 1468 C CA . LEU B 1 34 ? 5.492 -14.922 -11.93 1 92.12 34 LEU B CA 1
ATOM 1469 C C . LEU B 1 34 ? 5.758 -14.758 -10.438 1 92.12 34 LEU B C 1
ATOM 1471 O O . LEU B 1 34 ? 5.211 -13.859 -9.797 1 92.12 34 LEU B O 1
ATOM 1475 N N . THR B 1 35 ? 6.562 -15.688 -9.93 1 92 35 THR B N 1
ATOM 1476 C CA . THR B 1 35 ? 6.883 -15.656 -8.508 1 92 35 THR B CA 1
ATOM 1477 C C . THR B 1 35 ? 8.398 -15.711 -8.297 1 92 35 THR B C 1
ATOM 1479 O O . THR B 1 35 ? 9.102 -16.406 -9.023 1 92 35 THR B O 1
ATOM 1482 N N . TRP B 1 36 ? 8.812 -14.992 -7.262 1 88.69 36 TRP B N 1
ATOM 1483 C CA . TRP B 1 36 ? 10.211 -15.031 -6.859 1 88.69 36 TRP B CA 1
ATOM 1484 C C . TRP B 1 36 ? 10.406 -15.945 -5.656 1 88.69 36 TRP B C 1
ATOM 1486 O O . TRP B 1 36 ? 9.891 -15.672 -4.57 1 88.69 36 TRP B O 1
ATOM 1496 N N . VAL B 1 37 ? 11.227 -16.922 -5.91 1 90.88 37 VAL B N 1
ATOM 1497 C CA . VAL B 1 37 ? 11.422 -17.969 -4.914 1 90.88 37 VAL B CA 1
ATOM 1498 C C . VAL B 1 37 ? 12.836 -17.906 -4.355 1 90.88 37 VAL B C 1
ATOM 1500 O O . VAL B 1 37 ? 13.797 -17.719 -5.102 1 90.88 37 VAL B O 1
ATOM 1503 N N . LYS B 1 38 ? 12.852 -18.047 -3.029 1 88.5 38 LYS B N 1
ATOM 1504 C CA . LYS B 1 38 ? 14.164 -18.141 -2.412 1 88.5 38 LYS B CA 1
ATOM 1505 C C . LYS B 1 38 ? 14.812 -19.5 -2.711 1 88.5 38 LYS B C 1
ATOM 1507 O O . LYS B 1 38 ? 14.289 -20.531 -2.316 1 88.5 38 LYS B O 1
ATOM 1512 N N . VAL B 1 39 ? 16.016 -19.453 -3.363 1 92.5 39 VAL B N 1
ATOM 1513 C CA . VAL B 1 39 ? 16.594 -20.719 -3.773 1 92.5 39 VAL B CA 1
ATOM 1514 C C . VAL B 1 39 ? 17.938 -20.938 -3.072 1 92.5 39 VAL B C 1
ATOM 1516 O O . VAL B 1 39 ? 18.516 -22.031 -3.117 1 92.5 39 VAL B O 1
ATOM 1519 N N . LYS B 1 40 ? 18.438 -19.938 -2.414 1 89.44 40 LYS B N 1
ATOM 1520 C CA . LYS B 1 40 ? 19.656 -20.047 -1.615 1 89.44 40 LYS B CA 1
ATOM 1521 C C . LYS B 1 40 ? 19.5 -19.312 -0.282 1 89.44 40 LYS B C 1
ATOM 1523 O O . LYS B 1 40 ? 18.734 -18.359 -0.172 1 89.44 40 LYS B O 1
ATOM 1528 N N . GLN B 1 41 ? 20.297 -19.797 0.708 1 86.62 41 GLN B N 1
ATOM 1529 C CA . GLN B 1 41 ? 20.375 -19.047 1.962 1 86.62 41 GLN B CA 1
ATOM 1530 C C . GLN B 1 41 ? 21.094 -17.719 1.772 1 86.62 41 GLN B C 1
ATOM 1532 O O . GLN B 1 41 ? 22.141 -17.672 1.115 1 86.62 41 GLN B O 1
ATOM 1537 N N . PHE B 1 42 ? 20.438 -16.719 2.357 1 79.94 42 PHE B N 1
ATOM 1538 C CA . PHE B 1 42 ? 21.062 -15.406 2.188 1 79.94 42 PHE B CA 1
ATOM 1539 C C . PHE B 1 42 ? 22.375 -15.328 2.959 1 79.94 42 PHE B C 1
ATOM 1541 O O . PHE B 1 42 ? 22.422 -15.633 4.152 1 79.94 42 PHE B O 1
ATOM 1548 N N . ILE B 1 43 ? 23.406 -15.18 2.33 1 78.62 43 ILE B N 1
ATOM 1549 C CA . ILE B 1 43 ? 24.703 -14.914 2.947 1 78.62 43 ILE B CA 1
ATOM 1550 C C . ILE B 1 43 ? 25.062 -13.445 2.777 1 78.62 43 ILE B C 1
ATOM 1552 O O . ILE B 1 43 ? 25.375 -13 1.673 1 78.62 43 ILE B O 1
ATOM 1556 N N . GLY B 1 44 ? 24.906 -12.703 3.846 1 77.31 44 GLY B N 1
ATOM 1557 C CA . GLY B 1 44 ? 25.062 -11.266 3.705 1 77.31 44 GLY B CA 1
ATOM 1558 C C . GLY B 1 44 ? 23.906 -10.602 2.986 1 77.31 44 GLY B C 1
ATOM 1559 O O . GLY B 1 44 ? 22.75 -10.844 3.32 1 77.31 44 GLY B O 1
ATOM 1560 N N . THR B 1 45 ? 24.297 -9.734 1.952 1 74 45 THR B N 1
ATOM 1561 C CA . THR B 1 45 ? 23.281 -9.078 1.153 1 74 45 THR B CA 1
ATOM 1562 C C . THR B 1 45 ? 22.75 -10.023 0.076 1 74 45 THR B C 1
ATOM 1564 O O . THR B 1 45 ? 23.531 -10.648 -0.649 1 74 45 THR B O 1
ATOM 1567 N N . PRO B 1 46 ? 21.5 -10.148 0.144 1 79.38 46 PRO B N 1
ATOM 1568 C CA . PRO B 1 46 ? 20.938 -11.016 -0.894 1 79.38 46 PRO B CA 1
ATOM 1569 C C . PRO B 1 46 ? 21.391 -10.633 -2.297 1 79.38 46 PRO B C 1
ATOM 1571 O O . PRO B 1 46 ? 21.625 -9.453 -2.578 1 79.38 46 PRO B O 1
ATOM 1574 N N . ARG B 1 47 ? 21.516 -11.703 -3.074 1 79.31 47 ARG B N 1
ATOM 1575 C CA . ARG B 1 47 ? 21.891 -11.539 -4.477 1 79.31 47 ARG B CA 1
ATOM 1576 C C . ARG B 1 47 ? 20.781 -12.055 -5.398 1 79.31 47 ARG B C 1
ATOM 1578 O O . ARG B 1 47 ? 19.938 -12.836 -4.977 1 79.31 47 ARG B O 1
ATOM 1585 N N . ARG B 1 48 ? 20.844 -11.617 -6.629 1 81.75 48 ARG B N 1
ATOM 1586 C CA . ARG B 1 48 ? 19.875 -12.055 -7.617 1 81.75 48 ARG B CA 1
ATOM 1587 C C . ARG B 1 48 ? 19.844 -13.57 -7.723 1 81.75 48 ARG B C 1
ATOM 1589 O O . ARG B 1 48 ? 18.781 -14.164 -7.93 1 81.75 48 ARG B O 1
ATOM 1596 N N . SER B 1 49 ? 21.062 -14.133 -7.559 1 86.69 49 SER B N 1
ATOM 1597 C CA . SER B 1 49 ? 21.188 -15.578 -7.707 1 86.69 49 SER B CA 1
ATOM 1598 C C . SER B 1 49 ? 20.484 -16.312 -6.562 1 86.69 49 SER B C 1
ATOM 1600 O O . SER B 1 49 ? 20.281 -17.531 -6.629 1 86.69 49 SER B O 1
ATOM 1602 N N . ASP B 1 50 ? 20.156 -15.523 -5.598 1 85.81 50 ASP B N 1
ATOM 1603 C CA . ASP B 1 50 ? 19.516 -16.141 -4.445 1 85.81 50 ASP B CA 1
ATOM 1604 C C . ASP B 1 50 ? 18.031 -16.391 -4.711 1 85.81 50 ASP B C 1
ATOM 1606 O O . ASP B 1 50 ? 17.359 -17.078 -3.938 1 85.81 50 ASP B O 1
ATOM 1610 N N . PHE B 1 51 ? 17.609 -15.883 -5.852 1 87.06 51 PHE B N 1
ATOM 1611 C CA . PHE B 1 51 ? 16.203 -15.969 -6.195 1 87.06 51 PHE B CA 1
ATOM 1612 C C . PHE B 1 51 ? 16.016 -16.672 -7.535 1 87.06 51 PHE B C 1
ATOM 1614 O O . PHE B 1 51 ? 16.844 -16.547 -8.438 1 87.06 51 PHE B O 1
ATOM 1621 N N . ALA B 1 52 ? 14.984 -17.359 -7.672 1 90 52 ALA B N 1
ATOM 1622 C CA . ALA B 1 52 ? 14.555 -17.938 -8.945 1 90 52 ALA B CA 1
ATOM 1623 C C . ALA B 1 52 ? 13.172 -17.406 -9.344 1 90 52 ALA B C 1
ATOM 1625 O O . ALA B 1 52 ? 12.328 -17.156 -8.477 1 90 52 ALA B O 1
ATOM 1626 N N . LEU B 1 53 ? 13.055 -17.25 -10.586 1 90.56 53 LEU B N 1
ATOM 1627 C CA . LEU B 1 53 ? 11.75 -16.875 -11.133 1 90.56 53 LEU B CA 1
ATOM 1628 C C . LEU B 1 53 ? 10.953 -18.109 -11.523 1 90.56 53 LEU B C 1
ATOM 1630 O O . LEU B 1 53 ? 11.445 -18.969 -12.258 1 90.56 53 LEU B O 1
ATOM 1634 N N . ASP B 1 54 ? 9.812 -18.219 -10.938 1 91.94 54 ASP B N 1
ATOM 1635 C CA . ASP B 1 54 ? 8.922 -19.328 -11.25 1 91.94 54 ASP B CA 1
ATOM 1636 C C . ASP B 1 54 ? 7.621 -18.828 -11.875 1 91.94 54 ASP B C 1
ATOM 1638 O O . ASP B 1 54 ? 7.152 -1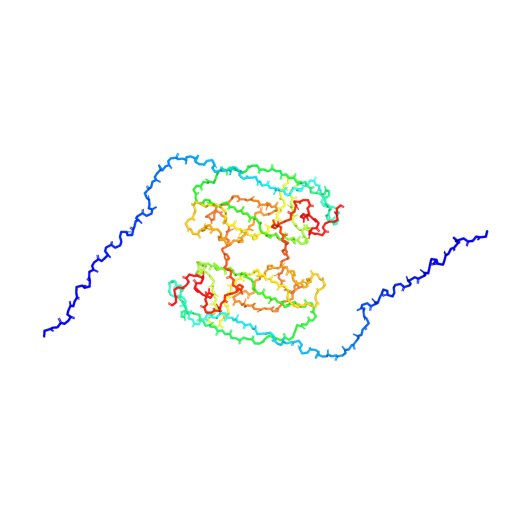7.734 -11.562 1 91.94 54 ASP B O 1
ATOM 1642 N N . LYS B 1 55 ? 7.199 -19.594 -12.836 1 92.81 55 LYS B N 1
ATOM 1643 C CA . LYS B 1 55 ? 5.918 -19.297 -13.461 1 92.81 55 LYS B CA 1
ATOM 1644 C C . LYS B 1 55 ? 4.84 -20.281 -13.008 1 92.81 55 LYS B C 1
ATOM 1646 O O . LYS B 1 55 ? 5.031 -21.5 -13.062 1 92.81 55 LYS B O 1
ATOM 1651 N N . GLU B 1 56 ? 3.795 -19.719 -12.547 1 93 56 GLU B N 1
ATOM 1652 C CA . GLU B 1 56 ? 2.686 -20.547 -12.07 1 93 56 GLU B CA 1
ATOM 1653 C C . GLU B 1 56 ? 1.384 -20.172 -12.773 1 93 56 GLU B C 1
ATOM 1655 O O . GLU B 1 56 ? 1.071 -18.984 -12.93 1 93 56 GLU B O 1
ATOM 1660 N N . GLU B 1 57 ? 0.728 -21.25 -13.195 1 94.94 57 GLU B N 1
ATOM 1661 C CA . GLU B 1 57 ? -0.615 -21.016 -13.719 1 94.94 57 GLU B CA 1
ATOM 1662 C C . GLU B 1 57 ? -1.65 -20.984 -12.602 1 94.94 57 GLU B C 1
ATOM 1664 O O . GLU B 1 57 ? -1.719 -21.891 -11.781 1 94.94 57 GLU B O 1
ATOM 1669 N N . LEU B 1 58 ? -2.414 -19.922 -12.625 1 96.31 58 LEU B N 1
ATOM 1670 C CA . LEU B 1 58 ? -3.41 -19.781 -11.57 1 96.31 58 LEU B CA 1
ATOM 1671 C C . LEU B 1 58 ? -4.734 -20.406 -11.984 1 96.31 58 LEU B C 1
ATOM 1673 O O . LEU B 1 58 ? -5.145 -20.297 -13.141 1 96.31 58 LEU B O 1
ATOM 1677 N N . PRO B 1 59 ? -5.359 -21.047 -11.086 1 95.31 59 PRO B N 1
ATOM 1678 C CA . PRO B 1 59 ? -6.684 -21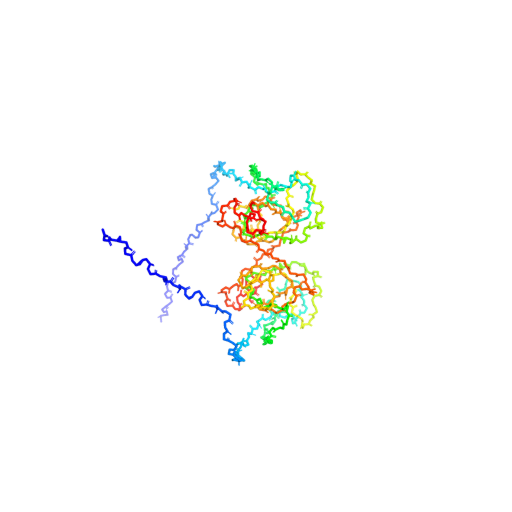.609 -11.375 1 95.31 59 PRO B CA 1
ATOM 1679 C C . PRO B 1 59 ? -7.762 -20.531 -11.5 1 95.31 59 PRO B C 1
ATOM 1681 O O . PRO B 1 59 ? -7.5 -19.359 -11.242 1 95.31 59 PRO B O 1
ATOM 1684 N N . ALA B 1 60 ? -8.859 -21.031 -11.938 1 94.31 60 ALA B N 1
ATOM 1685 C CA . ALA B 1 60 ? -10.008 -20.125 -11.938 1 94.31 60 ALA B CA 1
ATOM 1686 C C . ALA B 1 60 ? -10.398 -19.734 -10.508 1 94.31 60 ALA B C 1
ATOM 1688 O O . ALA B 1 60 ? -10.305 -20.547 -9.586 1 94.31 60 ALA B O 1
ATOM 1689 N N . ILE B 1 61 ? -10.844 -18.5 -10.383 1 95.88 61 ILE B N 1
ATOM 1690 C CA . ILE B 1 61 ? -11.227 -18.047 -9.055 1 95.88 61 ILE B CA 1
ATOM 1691 C C . ILE B 1 61 ? -12.523 -18.75 -8.625 1 95.88 61 ILE B C 1
ATOM 1693 O O . ILE B 1 61 ? -13.367 -19.062 -9.469 1 95.88 61 ILE B O 1
ATOM 1697 N N . LYS B 1 62 ? -12.68 -18.891 -7.293 1 95.75 62 LYS B N 1
ATOM 1698 C CA . LYS B 1 62 ? -13.867 -19.5 -6.684 1 95.75 62 LYS B CA 1
ATOM 1699 C C . LYS B 1 62 ? -14.703 -18.438 -5.965 1 95.75 62 LYS B C 1
ATOM 1701 O O . LYS B 1 62 ? -14.367 -17.25 -5.992 1 95.75 62 LYS B O 1
ATOM 1706 N N . ARG B 1 63 ? -15.742 -18.922 -5.391 1 95.31 63 ARG B N 1
ATOM 1707 C CA . ARG B 1 63 ? -16.656 -18.031 -4.684 1 95.31 63 ARG B CA 1
ATOM 1708 C C . ARG B 1 63 ? -15.922 -17.203 -3.629 1 95.31 63 ARG B C 1
ATOM 1710 O O . ARG B 1 63 ? -15.117 -17.75 -2.865 1 95.31 63 ARG B O 1
ATOM 1717 N N . LYS B 1 64 ? -16.094 -15.906 -3.605 1 96.88 64 LYS B N 1
ATOM 1718 C CA . LYS B 1 64 ? -15.594 -14.945 -2.627 1 96.88 64 LYS B CA 1
ATOM 1719 C C . LYS B 1 64 ? -14.102 -14.688 -2.824 1 96.88 64 LYS B C 1
ATOM 1721 O O . LYS B 1 64 ? -13.477 -14.008 -2.008 1 96.88 64 LYS B O 1
ATOM 1726 N N . GLU B 1 65 ? -13.609 -15.195 -3.936 1 97.06 65 GLU B N 1
ATOM 1727 C CA . GLU B 1 65 ? -12.211 -14.922 -4.242 1 97.06 65 GLU B CA 1
ATOM 1728 C C . GLU B 1 65 ? -12.07 -13.766 -5.227 1 97.06 65 GLU B C 1
ATOM 1730 O O . GLU B 1 65 ? -13.016 -13.438 -5.945 1 97.06 65 GLU B O 1
ATOM 1735 N N . ILE B 1 66 ? -10.914 -13.195 -5.215 1 97.5 66 ILE B N 1
ATOM 1736 C CA . ILE B 1 66 ? -10.555 -12.148 -6.164 1 97.5 66 ILE B CA 1
ATOM 1737 C C . ILE B 1 66 ? -9.188 -12.445 -6.77 1 97.5 66 ILE B C 1
ATOM 1739 O O . ILE B 1 66 ? -8.328 -13.039 -6.113 1 97.5 66 ILE B O 1
ATOM 1743 N N . LEU B 1 67 ? -9.062 -12.133 -8.062 1 97.88 67 LEU B N 1
ATOM 1744 C CA . LEU B 1 67 ? -7.781 -12.211 -8.766 1 97.88 67 LEU B CA 1
ATOM 1745 C C . LEU B 1 67 ? -7.102 -10.844 -8.797 1 97.88 67 LEU B C 1
ATOM 1747 O O . LEU B 1 67 ? -7.703 -9.852 -9.211 1 97.88 67 LEU B O 1
ATOM 1751 N N . LEU B 1 68 ? -5.855 -10.852 -8.359 1 96.62 68 LEU B N 1
ATOM 1752 C CA . LEU B 1 68 ? -5.117 -9.602 -8.203 1 96.62 68 LEU B CA 1
ATOM 1753 C C . LEU B 1 68 ? -3.959 -9.531 -9.195 1 96.62 68 LEU B C 1
ATOM 1755 O O . LEU B 1 68 ? -3.305 -10.539 -9.461 1 96.62 68 LEU B O 1
ATOM 1759 N N . GLU B 1 69 ? -3.742 -8.367 -9.703 1 95.19 69 GLU B N 1
ATOM 1760 C CA . GLU B 1 69 ? -2.512 -8.008 -10.406 1 95.19 69 GLU B CA 1
ATOM 1761 C C . GLU B 1 69 ? -1.683 -7.016 -9.602 1 95.19 69 GLU B C 1
ATOM 1763 O O . GLU B 1 69 ? -2.166 -5.934 -9.25 1 95.19 69 GLU B O 1
ATOM 1768 N N . SER B 1 70 ? -0.467 -7.406 -9.359 1 93.19 70 SER B N 1
ATOM 1769 C CA . SER B 1 70 ? 0.41 -6.613 -8.508 1 93.19 70 SER B CA 1
ATOM 1770 C C . SER B 1 70 ? 0.851 -5.328 -9.203 1 93.19 70 SER B C 1
ATOM 1772 O O . SER B 1 70 ? 1.166 -5.34 -10.391 1 93.19 70 SER B O 1
ATOM 1774 N N . LEU B 1 71 ? 0.908 -4.242 -8.438 1 90 71 LEU B N 1
ATOM 1775 C CA . LEU B 1 71 ? 1.385 -2.961 -8.945 1 90 71 LEU B CA 1
ATOM 1776 C C . LEU B 1 71 ? 2.717 -2.584 -8.305 1 90 71 LEU B C 1
ATOM 1778 O O . LEU B 1 71 ? 3.621 -2.094 -8.984 1 90 71 LEU B O 1
ATOM 1782 N N . CYS B 1 72 ? 2.768 -2.768 -6.988 1 88.5 72 CYS B N 1
ATOM 1783 C CA . CYS B 1 72 ? 3.971 -2.482 -6.215 1 88.5 72 CYS B CA 1
ATOM 1784 C C . CYS B 1 72 ? 4.176 -3.523 -5.121 1 88.5 72 CYS B C 1
ATOM 1786 O O . CYS B 1 72 ? 3.213 -4.105 -4.625 1 88.5 72 CYS B O 1
ATOM 1788 N N . TRP B 1 73 ? 5.438 -3.709 -4.848 1 85.88 73 TRP B N 1
ATOM 1789 C CA . TRP B 1 73 ? 5.797 -4.637 -3.781 1 85.88 73 TRP B CA 1
ATOM 1790 C C . TRP B 1 73 ? 6.652 -3.939 -2.725 1 85.88 73 TRP B C 1
ATOM 1792 O O . TRP B 1 73 ? 7.344 -2.963 -3.02 1 85.88 73 TRP B O 1
ATOM 1802 N N . THR B 1 74 ? 6.488 -4.516 -1.537 1 82.69 74 THR B N 1
ATOM 1803 C CA . THR B 1 74 ? 7.422 -4.078 -0.503 1 82.69 74 THR B CA 1
ATOM 1804 C C . THR B 1 74 ? 8.734 -4.84 -0.604 1 82.69 74 THR B C 1
ATOM 1806 O O . THR B 1 74 ? 8.758 -6.004 -1.014 1 82.69 74 THR B O 1
ATOM 1809 N N . THR B 1 75 ? 9.805 -4.086 -0.613 1 70.06 75 THR B N 1
ATOM 1810 C CA . THR B 1 75 ? 11.109 -4.738 -0.571 1 70.06 75 THR B CA 1
ATOM 1811 C C . THR B 1 75 ? 11.594 -4.883 0.868 1 70.06 75 THR B C 1
ATOM 1813 O O . THR B 1 75 ? 11.867 -3.885 1.538 1 70.06 75 THR B O 1
ATOM 1816 N N . ASP B 1 76 ? 10.773 -5.383 1.661 1 55.97 76 ASP B N 1
ATOM 1817 C CA . ASP B 1 76 ? 11.297 -5.398 3.025 1 55.97 76 ASP B CA 1
ATOM 1818 C C . ASP B 1 76 ? 12.812 -5.566 3.033 1 55.97 76 ASP B C 1
ATOM 1820 O O . ASP B 1 76 ? 13.336 -6.566 2.533 1 55.97 76 ASP B O 1
ATOM 1824 N N . HIS B 1 77 ? 13.547 -4.496 2.625 1 49.41 77 HIS B N 1
ATOM 1825 C CA . HIS B 1 77 ? 14.984 -4.672 2.832 1 49.41 77 HIS B CA 1
ATOM 1826 C C . HIS B 1 77 ? 15.266 -5.867 3.734 1 49.41 77 HIS B C 1
ATOM 1828 O O . HIS B 1 77 ? 15.945 -6.812 3.324 1 49.41 77 HIS B O 1
ATOM 1834 N N . TYR B 1 78 ? 16.078 -5.27 4.852 1 42.84 78 TYR B N 1
ATOM 1835 C CA . TYR B 1 78 ? 16.953 -5.84 5.863 1 42.84 78 TYR B CA 1
ATOM 1836 C C . TYR B 1 78 ? 16.297 -7.031 6.547 1 42.84 78 TYR B C 1
ATOM 1838 O O . TYR B 1 78 ? 16.719 -7.441 7.633 1 42.84 78 TYR B O 1
ATOM 1846 N N . MET B 1 79 ? 14.883 -7.207 6.344 1 43.84 79 MET B N 1
ATOM 1847 C CA . MET B 1 79 ? 14.555 -8.125 7.43 1 43.84 79 MET B CA 1
ATOM 1848 C C . MET B 1 79 ? 15.367 -9.406 7.324 1 43.84 79 MET B C 1
ATOM 1850 O O . MET B 1 79 ? 15.164 -10.203 6.406 1 43.84 79 MET B O 1
ATOM 1854 N N . LYS B 1 80 ? 16.625 -9.227 7.086 1 45.62 80 LYS B N 1
ATOM 1855 C CA . LYS B 1 80 ? 17.359 -10.367 7.617 1 45.62 80 LYS B CA 1
ATOM 1856 C C . LYS B 1 80 ? 16.453 -11.305 8.398 1 45.62 80 LYS B C 1
ATOM 1858 O O . LYS B 1 80 ? 16.781 -12.461 8.625 1 45.62 80 LYS B O 1
ATOM 1863 N N . ILE B 1 81 ? 15.367 -10.742 8.805 1 48.69 81 ILE B N 1
ATOM 1864 C CA . ILE B 1 81 ? 14.609 -11.445 9.844 1 48.69 81 ILE B CA 1
ATOM 1865 C C . ILE B 1 81 ? 13.617 -12.398 9.188 1 48.69 81 ILE B C 1
ATOM 1867 O O . ILE B 1 81 ? 12.992 -13.219 9.875 1 48.69 81 ILE B O 1
ATOM 1871 N N . PHE B 1 82 ? 13.367 -12.078 7.77 1 56.06 82 PHE B N 1
ATOM 1872 C CA . PHE B 1 82 ? 12.32 -13.047 7.469 1 56.06 82 PHE B CA 1
ATOM 1873 C C . PHE B 1 82 ? 12.906 -14.43 7.238 1 56.06 82 PHE B C 1
ATOM 1875 O O . PHE B 1 82 ? 13.891 -14.578 6.512 1 56.06 82 PHE B O 1
ATOM 1882 N N . ASP B 1 83 ? 12.727 -15.188 7.98 1 73.81 83 ASP B N 1
ATOM 1883 C CA . ASP B 1 83 ? 13 -16.609 7.891 1 73.81 83 ASP B CA 1
ATOM 1884 C C . ASP B 1 83 ? 12.148 -17.266 6.805 1 73.81 83 ASP B C 1
ATOM 1886 O O . ASP B 1 83 ? 11.273 -18.094 7.098 1 73.81 83 ASP B O 1
ATOM 1890 N N . VAL B 1 84 ? 12.516 -16.844 5.5 1 84.06 84 VAL B N 1
ATOM 1891 C CA . VAL B 1 84 ? 11.828 -17.5 4.391 1 84.06 84 VAL B CA 1
ATOM 1892 C C . VAL B 1 84 ? 12.508 -18.828 4.074 1 84.06 84 VAL B C 1
ATOM 1894 O O . VAL B 1 84 ? 13.727 -18.891 3.914 1 84.06 84 VAL B O 1
ATOM 1897 N N . ALA B 1 85 ? 11.664 -19.828 4.098 1 88.31 85 ALA B N 1
ATOM 1898 C CA . ALA B 1 85 ? 12.195 -21.156 3.809 1 88.31 85 ALA B CA 1
ATOM 1899 C C . ALA B 1 85 ? 12.703 -21.25 2.375 1 88.31 85 ALA B C 1
ATOM 1901 O O . ALA B 1 85 ? 12.141 -20.625 1.468 1 88.31 85 ALA B O 1
ATOM 1902 N N . LEU B 1 86 ? 13.766 -22.078 2.277 1 91.12 86 LEU B N 1
ATOM 1903 C CA . LEU B 1 86 ? 14.25 -22.375 0.931 1 91.12 86 LEU B CA 1
ATOM 1904 C C . LEU B 1 86 ? 13.141 -23 0.084 1 91.12 86 LEU B C 1
ATOM 1906 O O . LEU B 1 86 ? 12.398 -23.859 0.56 1 91.12 86 LEU B O 1
ATOM 1910 N N . GLY B 1 87 ? 13.055 -22.484 -1.103 1 93.31 87 GLY B N 1
ATOM 1911 C CA . GLY B 1 87 ? 12.062 -23.047 -2.008 1 93.31 87 GLY B CA 1
ATOM 1912 C C . GLY B 1 87 ? 10.711 -22.359 -1.909 1 93.31 87 GLY B C 1
ATOM 1913 O O . GLY B 1 87 ? 9.766 -22.719 -2.617 1 93.31 87 GLY B O 1
ATOM 1914 N N . SER B 1 88 ? 10.695 -21.359 -1.098 1 92.25 88 SER B N 1
ATOM 1915 C CA . SER B 1 88 ? 9.43 -20.672 -0.904 1 92.25 88 SER B CA 1
ATOM 1916 C C . SER B 1 88 ? 9.438 -19.297 -1.574 1 92.25 88 SER B C 1
ATOM 1918 O O . SER B 1 88 ? 10.5 -18.703 -1.757 1 92.25 88 SER B O 1
ATOM 1920 N N . VAL B 1 89 ? 8.234 -18.859 -1.904 1 91.38 89 VAL B N 1
ATOM 1921 C CA . VAL B 1 89 ? 8.086 -17.516 -2.459 1 91.38 89 VAL B CA 1
ATOM 1922 C C . VAL B 1 89 ? 8.453 -16.484 -1.4 1 91.38 89 VAL B C 1
ATOM 1924 O O . VAL B 1 89 ? 8.094 -16.625 -0.229 1 91.38 89 VAL B O 1
ATOM 1927 N N . MET B 1 90 ? 9.062 -15.5 -1.88 1 87.25 90 MET B N 1
ATOM 1928 C CA . MET B 1 90 ? 9.414 -14.406 -0.982 1 87.25 90 MET B CA 1
ATOM 1929 C C . MET B 1 90 ? 8.164 -13.773 -0.38 1 87.25 90 MET B C 1
ATOM 1931 O O . MET B 1 90 ? 7.152 -13.609 -1.067 1 87.25 90 MET B O 1
ATOM 1935 N N . VAL B 1 91 ? 8.344 -13.414 0.839 1 86.62 91 VAL B N 1
ATOM 1936 C CA . VAL B 1 91 ? 7.223 -12.836 1.571 1 86.62 91 VAL B CA 1
ATOM 1937 C C . VAL B 1 91 ? 7.238 -11.312 1.417 1 86.62 91 VAL B C 1
ATOM 1939 O O . VAL B 1 91 ? 8.273 -10.727 1.102 1 86.62 91 VAL B O 1
ATOM 1942 N N . GLY B 1 92 ? 6.031 -10.688 1.663 1 85.88 92 GLY B N 1
ATOM 1943 C CA . GLY B 1 92 ? 5.91 -9.242 1.598 1 85.88 92 GLY B CA 1
ATOM 1944 C C . GLY B 1 92 ? 4.496 -8.773 1.322 1 85.88 92 GLY B C 1
ATOM 1945 O O . GLY B 1 92 ? 3.586 -9.586 1.153 1 85.88 92 GLY B O 1
ATOM 1946 N N . GLU B 1 93 ? 4.402 -7.473 1.31 1 87.44 93 GLU B N 1
ATOM 1947 C CA . GLU B 1 93 ? 3.123 -6.848 1.001 1 87.44 93 GLU B CA 1
ATOM 1948 C C . GLU B 1 93 ? 3.119 -6.262 -0.409 1 87.44 93 GLU B C 1
ATOM 1950 O O . GLU B 1 93 ? 4.18 -5.973 -0.969 1 87.44 93 GLU B O 1
ATOM 1955 N N . GLN B 1 94 ? 1.918 -6.156 -0.908 1 90.12 94 GLN B N 1
ATOM 1956 C CA . GLN B 1 94 ? 1.799 -5.543 -2.227 1 90.12 94 GLN B CA 1
ATOM 1957 C C . GLN B 1 94 ? 0.549 -4.672 -2.316 1 90.12 94 GLN B C 1
ATOM 1959 O O . GLN B 1 94 ? -0.396 -4.852 -1.546 1 90.12 94 GLN B O 1
ATOM 1964 N N . VAL B 1 95 ? 0.69 -3.729 -3.154 1 91.69 95 VAL B N 1
ATOM 1965 C CA . VAL B 1 95 ? -0.487 -3.049 -3.684 1 91.69 95 VAL B CA 1
ATOM 1966 C C . VAL B 1 95 ? -0.876 -3.658 -5.027 1 91.69 95 VAL B C 1
ATOM 1968 O O . VAL B 1 95 ? -0.021 -3.865 -5.895 1 91.69 95 VAL B O 1
ATOM 1971 N N . ALA B 1 96 ? -2.172 -3.924 -5.094 1 94.38 96 ALA B N 1
ATOM 1972 C CA . ALA B 1 96 ? -2.615 -4.629 -6.293 1 94.38 96 ALA B CA 1
ATOM 1973 C C . ALA B 1 96 ? -3.975 -4.117 -6.762 1 94.38 96 ALA B C 1
ATOM 1975 O O . ALA B 1 96 ? -4.699 -3.473 -5.996 1 94.38 96 ALA B O 1
ATOM 1976 N N . SER B 1 97 ? -4.227 -4.43 -8.008 1 94.38 97 SER B N 1
ATOM 1977 C CA . SER B 1 97 ? -5.539 -4.152 -8.586 1 94.38 97 SER B CA 1
ATOM 1978 C C . SER B 1 97 ? -6.344 -5.438 -8.766 1 94.38 97 SER B C 1
ATOM 1980 O O . SER B 1 97 ? -5.797 -6.465 -9.172 1 94.38 97 SER B O 1
ATOM 1982 N N . VAL B 1 98 ? -7.637 -5.293 -8.516 1 96.12 98 VAL B N 1
ATOM 1983 C CA . VAL B 1 98 ? -8.523 -6.43 -8.758 1 96.12 98 VAL B CA 1
ATOM 1984 C C . VAL B 1 98 ? -8.797 -6.555 -10.258 1 96.12 98 VAL B C 1
ATOM 1986 O O . VAL B 1 98 ? -9.336 -5.637 -10.875 1 96.12 98 VAL B O 1
ATOM 1989 N N . ILE B 1 99 ? -8.508 -7.766 -10.828 1 96.19 99 ILE B N 1
ATOM 1990 C CA . ILE B 1 99 ? -8.68 -7.891 -12.273 1 96.19 99 ILE B CA 1
ATOM 1991 C C . ILE B 1 99 ? -9.758 -8.93 -12.57 1 96.19 99 ILE B C 1
ATOM 1993 O O . ILE B 1 99 ? -10.188 -9.078 -13.719 1 96.19 99 ILE B O 1
ATOM 1997 N N . ASP B 1 100 ? -10.156 -9.672 -11.641 1 96.94 100 ASP B N 1
ATOM 1998 C CA . ASP B 1 100 ? -11.305 -10.57 -11.648 1 96.94 100 ASP B CA 1
ATOM 1999 C C . ASP B 1 100 ? -11.867 -10.766 -10.242 1 96.94 100 ASP B C 1
ATOM 2001 O O . ASP B 1 100 ? -11.117 -10.703 -9.258 1 96.94 100 ASP B O 1
ATOM 2005 N N . THR B 1 101 ? -13.148 -10.945 -10.148 1 96.56 101 THR B N 1
ATOM 2006 C CA . THR B 1 101 ? -13.695 -10.977 -8.797 1 96.56 101 THR B CA 1
ATOM 2007 C C . THR B 1 101 ? -15 -11.766 -8.758 1 96.56 101 THR B C 1
ATOM 2009 O O . THR B 1 101 ? -15.773 -11.742 -9.719 1 96.56 101 THR B O 1
ATOM 2012 N N . LEU B 1 102 ? -15.219 -12.492 -7.738 1 96.38 102 LEU B N 1
ATOM 2013 C CA . LEU B 1 102 ? -16.484 -13.102 -7.348 1 96.38 102 LEU B CA 1
ATOM 2014 C C . LEU B 1 102 ? -16.875 -12.672 -5.938 1 96.38 102 LEU B C 1
ATOM 2016 O O . LEU B 1 102 ? -17.453 -13.461 -5.188 1 96.38 102 LEU B O 1
ATOM 2020 N N . HIS B 1 103 ? -16.422 -11.461 -5.602 1 94.88 103 HIS B N 1
ATOM 2021 C CA . HIS B 1 103 ? -16.734 -10.844 -4.312 1 94.88 103 HIS B CA 1
ATOM 2022 C C . HIS B 1 103 ? -17.344 -9.461 -4.492 1 94.88 103 HIS B C 1
ATOM 2024 O O . HIS B 1 103 ? -16.734 -8.578 -5.09 1 94.88 103 HIS B O 1
ATOM 2030 N N . GLU B 1 104 ? -18.422 -9.211 -3.912 1 92.69 104 GLU B N 1
ATOM 2031 C CA . GLU B 1 104 ? -19.203 -8 -4.148 1 92.69 104 GLU B CA 1
ATOM 2032 C C . GLU B 1 104 ? -18.5 -6.777 -3.561 1 92.69 104 GLU B C 1
ATOM 2034 O O . GLU B 1 104 ? -18.641 -5.664 -4.074 1 92.69 104 GLU B O 1
ATOM 2039 N N . ASP B 1 105 ? -17.75 -6.953 -2.551 1 88.75 105 ASP B N 1
ATOM 2040 C CA . ASP B 1 105 ? -17.141 -5.82 -1.866 1 88.75 105 ASP B CA 1
ATOM 2041 C C . ASP B 1 105 ? -15.82 -5.422 -2.537 1 88.75 105 ASP B C 1
ATOM 2043 O O . ASP B 1 105 ? -15.219 -4.406 -2.184 1 88.75 105 ASP B O 1
ATOM 2047 N N . TYR B 1 106 ? -15.359 -6.188 -3.459 1 93.44 106 TYR B N 1
ATOM 2048 C CA . TYR B 1 106 ? -14.109 -5.938 -4.16 1 93.44 106 TYR B CA 1
ATOM 2049 C C . TYR B 1 106 ? -14.312 -5.945 -5.672 1 93.44 106 TYR B C 1
ATOM 2051 O O . TYR B 1 106 ? -14.008 -6.934 -6.34 1 93.44 106 TYR B O 1
ATOM 2059 N N . PRO B 1 107 ? -14.789 -4.84 -6.164 1 93.06 107 PRO B N 1
ATOM 2060 C CA . PRO B 1 107 ? -15.109 -4.785 -7.594 1 93.06 107 PRO B CA 1
ATOM 2061 C C . PRO B 1 107 ? -13.867 -4.715 -8.477 1 93.06 107 PRO B C 1
ATOM 2063 O O . PRO B 1 107 ? -12.758 -4.477 -7.973 1 93.06 107 PRO B O 1
ATOM 2066 N N . LEU B 1 108 ? -14.109 -4.852 -9.75 1 95.25 108 LEU B N 1
ATOM 2067 C CA . LEU B 1 108 ? -13.047 -4.727 -10.75 1 95.25 108 LEU B CA 1
ATOM 2068 C C . LEU B 1 108 ? -12.344 -3.383 -10.617 1 95.25 108 LEU B C 1
ATOM 2070 O O . LEU B 1 108 ? -12.992 -2.354 -10.414 1 95.25 108 LEU B O 1
ATOM 2074 N N . ASN B 1 109 ? -10.992 -3.414 -10.641 1 92.69 109 ASN B N 1
ATOM 2075 C CA . ASN B 1 109 ? -10.125 -2.242 -10.664 1 92.69 109 ASN B CA 1
ATOM 2076 C C . ASN B 1 109 ? -9.977 -1.621 -9.281 1 92.69 109 ASN B C 1
ATOM 2078 O O . ASN B 1 109 ? -9.266 -0.629 -9.109 1 92.69 109 ASN B O 1
ATOM 2082 N N . ALA B 1 110 ? -10.609 -2.227 -8.281 1 90.38 110 ALA B N 1
ATOM 2083 C CA . ALA B 1 110 ? -10.352 -1.773 -6.914 1 90.38 110 ALA B CA 1
ATOM 2084 C C . ALA B 1 110 ? -8.891 -1.994 -6.527 1 90.38 110 ALA B C 1
ATOM 2086 O O . ALA B 1 110 ? -8.281 -2.996 -6.914 1 90.38 110 ALA B O 1
ATOM 2087 N N . LEU B 1 111 ? -8.367 -1.055 -5.785 1 90.88 111 LEU B N 1
ATOM 2088 C CA . LEU B 1 111 ? -7.016 -1.192 -5.254 1 90.88 111 LEU B CA 1
ATOM 2089 C C . LEU B 1 111 ? -7.035 -1.814 -3.863 1 90.88 111 LEU B C 1
ATOM 2091 O O . LEU B 1 111 ? -7.883 -1.467 -3.035 1 90.88 111 LEU B O 1
ATOM 2095 N N . VAL B 1 112 ? -6.066 -2.689 -3.684 1 92.62 112 VAL B N 1
ATOM 2096 C CA . VAL B 1 112 ? -6.016 -3.34 -2.379 1 92.62 112 VAL B CA 1
ATOM 2097 C C . VAL B 1 112 ? -4.566 -3.482 -1.927 1 92.62 112 VAL B C 1
ATOM 2099 O O . VAL B 1 112 ? -3.646 -3.438 -2.748 1 92.62 112 VAL B O 1
ATOM 2102 N N . ALA B 1 113 ? -4.422 -3.531 -0.638 1 91.56 113 ALA B N 1
ATOM 2103 C CA . ALA B 1 113 ? -3.174 -3.979 -0.025 1 91.56 113 ALA B CA 1
ATOM 2104 C C . ALA B 1 113 ? -3.32 -5.379 0.561 1 91.56 113 ALA B C 1
ATOM 2106 O O . ALA B 1 113 ? -4.316 -5.68 1.222 1 91.56 113 ALA B O 1
ATOM 2107 N N . CYS B 1 114 ? -2.346 -6.227 0.264 1 92.31 114 CYS B N 1
ATOM 2108 C CA . CYS B 1 114 ? -2.391 -7.594 0.776 1 92.31 114 CYS B CA 1
ATOM 2109 C C . CYS B 1 114 ? -0.986 -8.148 0.984 1 92.31 114 CYS B C 1
ATOM 2111 O O . CYS B 1 114 ? -0.004 -7.527 0.572 1 92.31 114 CYS B O 1
ATOM 2113 N N . SER B 1 115 ? -0.901 -9.266 1.639 1 91.69 115 SER B N 1
ATOM 2114 C CA . SER B 1 115 ? 0.379 -9.906 1.926 1 91.69 115 SER B CA 1
ATOM 2115 C C . SER B 1 115 ? 0.607 -11.117 1.021 1 91.69 115 SER B C 1
ATOM 2117 O O . SER B 1 115 ? 0.866 -12.219 1.505 1 91.69 115 SER B O 1
ATOM 2119 N N . CYS B 1 116 ? 0.682 -10.906 -0.252 1 92.69 116 CYS B N 1
ATOM 2120 C CA . CYS B 1 116 ? 0.774 -12.008 -1.202 1 92.69 116 CYS B CA 1
ATOM 2121 C C . CYS B 1 116 ? 2.227 -12.312 -1.547 1 92.69 116 CYS B C 1
ATOM 2123 O O . CYS B 1 116 ? 2.521 -13.336 -2.164 1 92.69 116 CYS B O 1
ATOM 2125 N N . GLY B 1 117 ? 3.117 -11.438 -1.098 1 88.75 117 GLY B N 1
ATOM 2126 C CA . GLY B 1 117 ? 4.52 -11.664 -1.398 1 88.75 117 GLY B CA 1
ATOM 2127 C C . GLY B 1 117 ? 4.918 -11.195 -2.785 1 88.75 117 GLY B C 1
ATOM 2128 O O . GLY B 1 117 ? 4.234 -10.367 -3.385 1 88.75 117 GLY B O 1
ATOM 2129 N N . TRP B 1 118 ? 6.062 -11.789 -3.209 1 87.44 118 TRP B N 1
ATOM 2130 C CA . TRP B 1 118 ? 6.609 -11.352 -4.488 1 87.44 118 TRP B CA 1
ATOM 2131 C C . TRP B 1 118 ? 6.027 -12.164 -5.637 1 87.44 118 TRP B C 1
ATOM 2133 O O . TRP B 1 118 ? 6.652 -13.117 -6.109 1 87.44 118 TRP B O 1
ATOM 2143 N N . ARG B 1 119 ? 4.879 -11.742 -6.02 1 91.94 119 ARG B N 1
ATOM 2144 C CA . ARG B 1 119 ? 4.145 -12.352 -7.125 1 91.94 119 ARG B CA 1
ATOM 2145 C C . ARG B 1 119 ? 3.496 -11.281 -8.008 1 91.94 119 ARG B C 1
ATOM 2147 O O . ARG B 1 119 ? 3.055 -10.25 -7.508 1 91.94 119 ARG B O 1
ATOM 2154 N N . THR B 1 120 ? 3.324 -11.609 -9.273 1 92.06 120 THR B N 1
ATOM 2155 C CA . THR B 1 120 ? 2.707 -10.648 -10.172 1 92.06 120 THR B CA 1
ATOM 2156 C C . THR B 1 120 ? 1.185 -10.7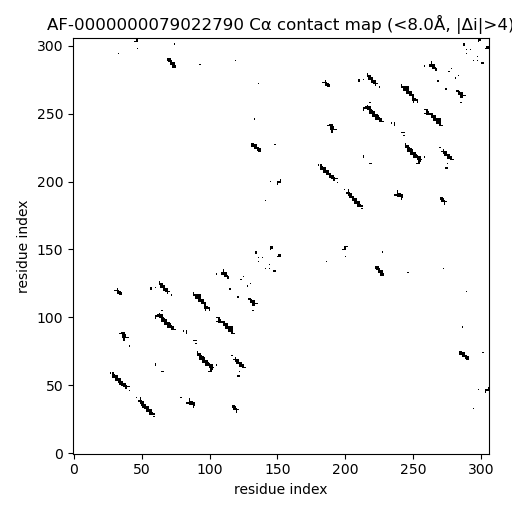5 -10.117 1 92.06 120 THR B C 1
ATOM 2158 O O . THR B 1 120 ? 0.48 -9.789 -10.414 1 92.06 120 THR B O 1
ATOM 2161 N N . HIS B 1 121 ? 0.727 -11.961 -9.852 1 95.31 121 HIS B N 1
ATOM 2162 C CA . HIS B 1 121 ? -0.704 -12.219 -9.734 1 95.31 121 HIS B CA 1
ATOM 2163 C C . HIS B 1 121 ? -0.997 -13.156 -8.57 1 95.31 121 HIS B C 1
ATOM 2165 O O . HIS B 1 121 ? -0.189 -14.031 -8.25 1 95.31 121 HIS B O 1
ATOM 2171 N N . ALA B 1 122 ? -2.111 -13 -7.98 1 96.56 122 ALA B N 1
ATOM 2172 C CA . ALA B 1 122 ? -2.492 -13.852 -6.855 1 96.56 122 ALA B CA 1
ATOM 2173 C C . ALA B 1 122 ? -4.008 -13.977 -6.754 1 96.56 122 ALA B C 1
ATOM 2175 O O . ALA B 1 122 ? -4.742 -13.062 -7.133 1 96.56 122 ALA B O 1
ATOM 2176 N N . ILE B 1 123 ? -4.441 -15.086 -6.328 1 97.44 123 ILE B N 1
ATOM 2177 C CA . ILE B 1 123 ? -5.832 -15.289 -5.941 1 97.44 123 ILE B CA 1
ATOM 2178 C C . ILE B 1 123 ? -5.953 -15.266 -4.422 1 97.44 123 ILE B C 1
ATOM 2180 O O . ILE B 1 123 ? -5.227 -15.969 -3.719 1 97.44 123 ILE B O 1
ATOM 2184 N N . VAL B 1 124 ? -6.875 -14.43 -3.953 1 97.19 124 VAL B N 1
ATOM 2185 C CA . VAL B 1 124 ? -7.051 -14.359 -2.506 1 97.19 124 VAL B CA 1
ATOM 2186 C C . VAL B 1 124 ? -8.539 -14.383 -2.162 1 97.19 124 VAL B C 1
ATOM 2188 O O . VAL B 1 124 ? -9.383 -14.062 -3.006 1 97.19 124 VAL B O 1
ATOM 2191 N N . ASN B 1 125 ? -8.805 -14.836 -0.951 1 97 125 ASN B N 1
ATOM 2192 C CA . ASN B 1 125 ? -10.125 -14.75 -0.349 1 97 125 ASN B CA 1
ATOM 2193 C C . ASN B 1 125 ? -10.156 -13.758 0.806 1 97 125 ASN B C 1
ATOM 2195 O O . ASN B 1 125 ? -9.664 -14.047 1.896 1 97 125 ASN B O 1
ATOM 2199 N N . PRO B 1 126 ? -10.758 -12.586 0.54 1 94.38 126 PRO B N 1
ATOM 2200 C CA . PRO B 1 126 ? -10.742 -11.531 1.554 1 94.38 126 PRO B CA 1
ATOM 2201 C C . PRO B 1 126 ? -11.453 -11.938 2.84 1 94.38 126 PRO B C 1
ATOM 2203 O O . PRO B 1 126 ? -11.336 -11.258 3.863 1 94.38 126 PRO B O 1
ATOM 2206 N N . GLU B 1 127 ? -12.18 -12.961 2.875 1 93.25 127 GLU B N 1
ATOM 2207 C CA . GLU B 1 127 ? -12.859 -13.445 4.078 1 93.25 127 GLU B CA 1
ATOM 2208 C C . GLU B 1 127 ? -11.938 -14.344 4.902 1 93.25 127 GLU B C 1
ATOM 2210 O O . GLU B 1 127 ? -12.219 -14.625 6.066 1 93.25 127 GLU B O 1
ATOM 2215 N N . GLU B 1 128 ? -10.875 -14.766 4.266 1 93.94 128 GLU B N 1
ATOM 2216 C CA . GLU B 1 128 ? -10.008 -15.734 4.922 1 93.94 128 GLU B CA 1
ATOM 2217 C C . GLU B 1 128 ? -8.641 -15.125 5.238 1 93.94 128 GLU B C 1
ATOM 2219 O O . GLU B 1 128 ? -7.859 -15.703 5.996 1 93.94 128 GLU B O 1
ATOM 2224 N N . GLU B 1 129 ? -8.305 -14.023 4.637 1 91.5 129 GLU B N 1
ATOM 2225 C CA . GLU B 1 129 ? -7.031 -13.344 4.879 1 91.5 129 GLU B CA 1
ATOM 2226 C C . GLU B 1 129 ? -7.184 -11.828 4.789 1 91.5 129 GLU B C 1
ATOM 2228 O O . GLU B 1 129 ? -8.117 -11.336 4.156 1 91.5 129 GLU B O 1
ATOM 2233 N N . PRO B 1 130 ? -6.301 -11.211 5.406 1 89.06 130 PRO B N 1
ATOM 2234 C CA . PRO B 1 130 ? -6.418 -9.75 5.426 1 89.06 130 PRO B CA 1
ATOM 2235 C C . PRO B 1 130 ? -6.172 -9.125 4.055 1 89.06 130 PRO B C 1
ATOM 2237 O O . PRO B 1 130 ? -5.102 -9.305 3.471 1 89.06 130 PRO B O 1
ATOM 2240 N N . VAL B 1 131 ? -7.16 -8.484 3.559 1 91.81 131 VAL B N 1
ATOM 2241 C CA . VAL B 1 131 ? -7.113 -7.66 2.352 1 91.81 131 VAL B CA 1
ATOM 2242 C C . VAL B 1 131 ? -7.699 -6.281 2.643 1 91.81 131 VAL B C 1
ATOM 2244 O O . VAL B 1 131 ? -8.867 -6.164 3.012 1 91.81 131 VAL B O 1
ATOM 2247 N N . ARG B 1 132 ? -6.863 -5.328 2.426 1 88 132 ARG B N 1
ATOM 2248 C CA . ARG B 1 132 ? -7.312 -3.98 2.758 1 88 132 ARG B CA 1
ATOM 2249 C C . ARG B 1 132 ? -7.602 -3.172 1.496 1 88 132 ARG B C 1
ATOM 2251 O O . ARG B 1 132 ? -6.746 -3.072 0.61 1 88 132 ARG B O 1
ATOM 2258 N N . ARG B 1 133 ? -8.766 -2.582 1.471 1 88.31 133 ARG B N 1
ATOM 2259 C CA . ARG B 1 133 ? -9.117 -1.74 0.332 1 88.31 133 ARG B CA 1
ATOM 2260 C C . ARG B 1 133 ? -8.422 -0.383 0.421 1 88.31 133 ARG B C 1
ATOM 2262 O O . ARG B 1 133 ? -8.352 0.214 1.497 1 88.31 133 ARG B O 1
ATOM 2269 N N . LEU B 1 134 ? -7.957 0.003 -0.694 1 87.62 134 LEU B N 1
ATOM 2270 C CA . LEU B 1 134 ? -7.328 1.314 -0.806 1 87.62 134 LEU B CA 1
ATOM 2271 C C . LEU B 1 134 ? -8.172 2.254 -1.655 1 87.62 134 LEU B C 1
ATOM 2273 O O . LEU B 1 134 ? -8.742 1.84 -2.672 1 87.62 134 LEU B O 1
ATOM 2277 N N . ILE B 1 135 ? -8.234 3.455 -1.211 1 83.12 135 ILE B N 1
ATOM 2278 C CA . ILE B 1 135 ? -8.945 4.469 -1.988 1 83.12 135 ILE B CA 1
ATOM 2279 C C . ILE B 1 135 ? -7.941 5.453 -2.582 1 83.12 135 ILE B C 1
ATOM 2281 O O . ILE B 1 135 ? -7.027 5.91 -1.892 1 83.12 135 ILE B O 1
ATOM 2285 N N . ASP B 1 136 ? -8.141 5.676 -3.846 1 78.69 136 ASP B N 1
ATOM 2286 C CA . ASP B 1 136 ? -7.293 6.617 -4.566 1 78.69 136 ASP B CA 1
ATOM 2287 C C . ASP B 1 136 ? -7.637 8.062 -4.207 1 78.69 136 ASP B C 1
ATOM 2289 O O . ASP B 1 136 ? -8.742 8.52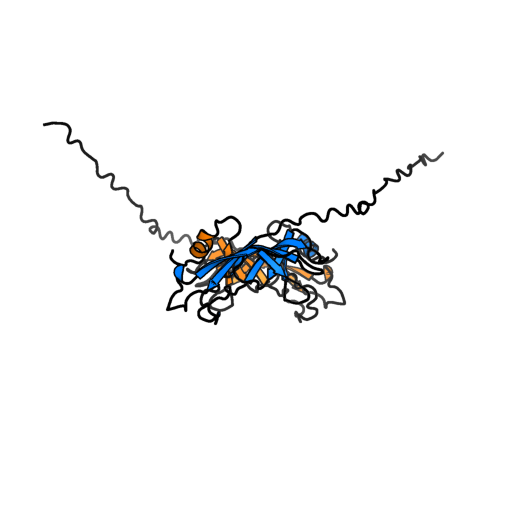3 -4.48 1 78.69 136 ASP B O 1
ATOM 2293 N N . ILE B 1 137 ? -6.734 8.75 -3.57 1 75.69 137 ILE B N 1
ATOM 2294 C CA . ILE B 1 137 ? -7.043 10.117 -3.184 1 75.69 137 ILE B CA 1
ATOM 2295 C C . ILE B 1 137 ? -6.191 11.094 -4 1 75.69 137 ILE B C 1
ATOM 2297 O O . ILE B 1 137 ? -6.164 12.289 -3.715 1 75.69 137 ILE B O 1
ATOM 2301 N N . GLY B 1 138 ? -5.371 10.695 -4.781 1 62.94 138 GLY B N 1
ATOM 2302 C CA . GLY B 1 138 ? -4.496 11.562 -5.562 1 62.94 138 GLY B CA 1
ATOM 2303 C C . GLY B 1 138 ? -5.215 12.766 -6.148 1 62.94 138 GLY B C 1
ATOM 2304 O O . GLY B 1 138 ? -4.828 13.906 -5.895 1 62.94 138 GLY B O 1
ATOM 2305 N N . ASN B 1 139 ? -5.922 12.656 -7.215 1 58.06 139 ASN B N 1
ATOM 2306 C CA . ASN B 1 139 ? -6.352 13.789 -8.023 1 58.06 139 ASN B CA 1
ATOM 2307 C C . ASN B 1 139 ? -7.766 14.234 -7.668 1 58.06 139 ASN B C 1
ATOM 2309 O O . ASN B 1 139 ? -8.438 14.898 -8.461 1 58.06 139 ASN B O 1
ATOM 2313 N N . LEU B 1 140 ? -8.219 13.867 -6.488 1 61.03 140 LEU B N 1
ATOM 2314 C CA . LEU B 1 140 ? -9.609 14.242 -6.258 1 61.03 140 LEU B CA 1
ATOM 2315 C C . LEU B 1 140 ? -9.711 15.391 -5.258 1 61.03 140 LEU B C 1
ATOM 2317 O O . LEU B 1 140 ? -8.852 15.531 -4.379 1 61.03 140 LEU B O 1
ATOM 2321 N N . PRO B 1 141 ? -10.688 16.25 -5.535 1 63.66 141 PRO B N 1
ATOM 2322 C CA . PRO B 1 141 ? -10.977 17.25 -4.508 1 63.66 141 PRO B CA 1
ATOM 2323 C C . PRO B 1 141 ? -11.219 16.641 -3.131 1 63.66 141 PRO B C 1
ATOM 2325 O O . PRO B 1 141 ? -11.781 15.547 -3.029 1 63.66 141 PRO B O 1
ATOM 2328 N N . ALA B 1 142 ? -10.672 17.234 -2.084 1 62.19 142 ALA B N 1
ATOM 2329 C CA . ALA B 1 142 ? -10.711 16.75 -0.707 1 62.19 142 ALA B CA 1
ATOM 2330 C C . ALA B 1 142 ? -12.125 16.375 -0.292 1 62.19 142 ALA B C 1
ATOM 2332 O O . ALA B 1 142 ? -12.328 15.398 0.443 1 62.19 142 ALA B O 1
ATOM 2333 N N . SER B 1 143 ? -13.086 17.141 -0.762 1 62.62 143 SER B N 1
ATOM 2334 C CA . SER B 1 143 ? -14.484 16.922 -0.388 1 62.62 143 SER B CA 1
ATOM 2335 C C . SER B 1 143 ? -14.992 15.578 -0.884 1 62.62 143 SER B C 1
ATOM 2337 O O . SER B 1 143 ? -15.945 15.031 -0.335 1 62.62 143 SER B O 1
ATOM 2339 N N . LEU B 1 144 ? -14.25 15.086 -1.823 1 60.97 144 LEU B N 1
ATOM 2340 C CA . LEU B 1 144 ? -14.734 13.875 -2.473 1 60.97 144 LEU B CA 1
ATOM 2341 C C . LEU B 1 144 ? -14.07 12.641 -1.884 1 60.97 144 LEU B C 1
ATOM 2343 O O . LEU B 1 144 ? -14.508 11.516 -2.137 1 60.97 144 LEU B O 1
ATOM 2347 N N . TYR B 1 145 ? -13.203 12.945 -0.966 1 69.88 145 TYR B N 1
ATOM 2348 C CA . TYR B 1 145 ? -12.461 11.805 -0.438 1 69.88 145 TYR B CA 1
ATOM 2349 C C . TYR B 1 145 ? -13.367 10.906 0.398 1 69.88 145 TYR B C 1
ATOM 2351 O O . TYR B 1 145 ? -13.312 9.68 0.281 1 69.88 145 TYR B O 1
ATOM 2359 N N . LEU B 1 146 ? -14.227 11.555 1.093 1 70.25 146 LEU B N 1
ATOM 2360 C CA . LEU B 1 146 ? -15.094 10.766 1.966 1 70.25 146 LEU B CA 1
ATOM 2361 C C . LEU B 1 146 ? -16.156 10.039 1.157 1 70.25 146 LEU B C 1
ATOM 2363 O O . LEU B 1 146 ? -16.641 8.977 1.568 1 70.25 146 LEU B O 1
ATOM 2367 N N . GLY B 1 147 ? -16.484 10.711 0.008 1 66.88 147 GLY B N 1
ATOM 2368 C CA . GLY B 1 147 ? -17.391 10.016 -0.896 1 66.88 147 GLY B CA 1
ATOM 2369 C C . GLY B 1 147 ? -16.828 8.703 -1.411 1 66.88 147 GLY B C 1
ATOM 2370 O O . GLY B 1 147 ? -17.562 7.723 -1.543 1 66.88 147 GLY B O 1
ATOM 2371 N N . THR B 1 148 ? -15.594 8.789 -1.578 1 65.94 148 THR B N 1
ATOM 2372 C CA . THR B 1 148 ? -14.938 7.598 -2.102 1 65.94 148 THR B CA 1
ATOM 2373 C C . THR B 1 148 ? -14.859 6.512 -1.032 1 65.94 148 THR B C 1
ATOM 2375 O O . THR B 1 148 ? -14.742 5.328 -1.353 1 65.94 148 THR B O 1
ATOM 2378 N N . LEU B 1 149 ? -14.969 6.949 0.236 1 66.12 149 LEU B N 1
ATOM 2379 C CA . LEU B 1 149 ? -14.945 6.004 1.348 1 66.12 149 LEU B CA 1
ATOM 2380 C C . LEU B 1 149 ? -16.297 5.344 1.537 1 66.12 149 LEU B C 1
ATOM 2382 O O . LEU B 1 149 ? -16.469 4.48 2.402 1 66.12 149 LEU B O 1
ATOM 2386 N N . GLY B 1 150 ? -17.188 5.77 0.614 1 63.47 150 GLY B N 1
ATOM 2387 C CA . GLY B 1 150 ? -18.531 5.23 0.749 1 63.47 150 GLY B CA 1
ATOM 2388 C C . GLY B 1 150 ? -19.344 5.906 1.841 1 63.47 150 GLY B C 1
ATOM 2389 O O . GLY B 1 150 ? -20.344 5.363 2.303 1 63.47 150 GLY B O 1
ATOM 2390 N N . LEU B 1 151 ? -18.688 6.789 2.379 1 65.44 151 LEU B N 1
ATOM 2391 C CA . LEU B 1 151 ? -19.438 7.496 3.408 1 65.44 151 LEU B CA 1
ATOM 2392 C C . LEU B 1 151 ? -20.5 8.406 2.781 1 65.44 151 LEU B C 1
ATOM 2394 O O . LEU B 1 151 ? -20.234 9.039 1.757 1 65.44 151 LEU B O 1
ATOM 2398 N N . PRO B 1 152 ? -21.734 8.141 3.145 1 56.84 152 PRO B N 1
ATOM 2399 C CA . PRO B 1 152 ? -22.781 9 2.59 1 56.84 152 PRO B CA 1
ATOM 2400 C C . PRO B 1 152 ? -22.562 10.477 2.885 1 56.84 152 PRO B C 1
ATOM 2402 O O . PRO B 1 152 ? -21.969 10.82 3.916 1 56.84 152 PRO B O 1
ATOM 2405 N N . GLY B 1 153 ? -22.516 11.477 1.771 1 49.97 153 GLY B N 1
ATOM 2406 C CA . GLY B 1 153 ? -22.5 12.922 1.933 1 49.97 153 GLY B CA 1
ATOM 2407 C C . GLY B 1 153 ? -23.547 13.43 2.898 1 49.97 153 GLY B C 1
ATOM 2408 O O . GLY B 1 153 ? -24.5 12.703 3.225 1 49.97 153 GLY B O 1
#

InterPro domains:
  IPR011032 GroES-like superfamily [SSF50129] (35-153)
  IPR041694 Oxidoreductase, N-terminal domain [PF16884] (35-127)
  IPR045010 Medium-chain dehydrogenase/reductase [PTHR43205] (39-153)

Solvent-accessible surface area (backbone atoms only — not comparable to full-atom values): 18015 Å² total; per-residue (Å²): 141,75,89,70,70,82,80,73,78,76,75,71,76,73,69,70,85,76,67,86,77,72,78,68,78,62,73,70,69,72,47,68,19,49,31,38,23,27,68,45,82,71,66,81,73,63,46,46,82,28,44,42,85,41,81,40,80,43,75,81,80,52,88,46,16,35,35,34,37,40,36,28,32,41,52,66,76,77,41,80,71,56,83,69,53,78,74,30,64,38,78,36,36,26,38,26,31,27,75,41,58,53,31,91,91,49,46,76,67,39,36,31,38,34,72,76,17,48,38,44,38,48,76,45,38,62,88,80,44,78,59,41,48,37,40,80,48,56,92,53,60,75,82,47,48,48,50,72,67,64,26,54,126,135,78,89,74,72,80,81,73,77,76,73,72,75,75,69,68,84,76,65,84,75,70,79,67,79,63,71,70,70,72,47,69,18,49,31,37,21,28,69,46,82,72,68,81,72,64,45,47,82,28,44,40,83,42,81,40,78,43,74,82,81,51,87,46,17,36,33,34,38,40,37,28,32,40,52,73,72,75,56,78,68,63,81,70,52,78,74,29,64,38,77,35,37,26,38,27,32,25,75,40,60,52,30,90,90,50,47,77,67,39,36,31,38,35,72,76,16,49,39,46,38,49,78,46,40,62,90,80,43,78,59,44,47,38,40,81,48,56,92,52,61,74,83,46,49,49,50,71,68,65,27,54,125

Secondary structure (DSSP, 8-state):
----------------TT------------EEEEEEEE-S---SS--GGGEEEEEEEEPPP-TT-EEEEEEEEE--S-GGG--PPTTSBPP--EEEEEEEES-TTS-TT-EEEE---SBSEEEE-TTTS-EEEEEE-TTS-GGGHHHHTT---/----------------TT------------EEEEEEEE-S---SS--GGGEEEEEEEEPPP-TT-EEEEEEEEE---S-TT--PPTTSBPP--EEEEEEEES-TTS-TT-EEEE---SBSEEEE-TTTS-EEEEEE-TTS-GGGHHHHTT---